Protein AF-A0A9E0AI23-F1 (afdb_monomer)

Mean predicted aligned error: 4.04 Å

Radius of gyration: 17.28 Å; Cα contacts (8 Å, |Δi|>4): 238; chains: 1; bounding box: 44×30×56 Å

Sequence (177 aa):
MKRTHIIIAIVLIAAFSRLLPHPDNFSPVAAIALFSGAFLGRSLGIFIPLISLLIGDLIMGSQDALYMEYLTSGQFATVYLSMIISSFIGMYIGKKVTVSSVLTGAVASSLVFFLITNFAYWYSGLLYPMNASGLVLSYTNAIPFYKWSLLGDLCYSITLFGSYYFIQRSRLQPIKL

pLDDT: mean 92.95, std 8.37, range [49.69, 98.69]

Solvent-accessible surface area (backbone atoms only — not comparable to full-atom values): 9053 Å² total; per-residue (Å²): 132,61,72,68,57,55,54,50,50,56,45,52,57,44,49,56,56,58,77,46,98,63,63,70,60,41,39,40,59,49,20,40,5,23,53,30,10,33,71,52,48,77,65,51,5,42,50,51,37,52,51,47,49,48,54,53,48,52,57,52,23,78,76,32,71,70,50,41,53,44,68,73,35,78,60,44,56,36,54,53,51,29,34,49,52,13,8,52,49,11,41,59,34,38,77,62,77,44,73,67,43,51,54,53,42,26,52,50,30,36,50,47,37,49,53,49,41,35,50,42,48,15,73,65,47,78,85,24,55,83,46,76,68,21,46,53,49,36,50,60,72,40,47,73,44,46,54,31,25,41,53,22,14,43,52,37,34,52,50,56,56,48,52,52,52,50,56,53,49,58,68,73,47,72,81,85,124

Structure (mmCIF, N/CA/C/O backbone):
data_AF-A0A9E0AI23-F1
#
_entry.id   AF-A0A9E0AI23-F1
#
loop_
_atom_site.group_PDB
_atom_site.id
_atom_site.type_symbol
_atom_site.label_atom_id
_atom_site.label_alt_id
_atom_site.label_comp_id
_atom_site.label_asym_id
_atom_site.label_entity_id
_atom_site.label_seq_id
_atom_site.pdbx_PDB_ins_code
_atom_site.Cartn_x
_atom_site.Cartn_y
_atom_site.Cartn_z
_atom_site.occupancy
_atom_site.B_iso_or_equiv
_atom_site.auth_seq_id
_atom_site.auth_comp_id
_atom_site.auth_asym_id
_atom_site.auth_atom_id
_atom_site.pdbx_PDB_model_num
ATOM 1 N N . MET A 1 1 ? -7.590 -4.703 27.888 1.00 60.53 1 MET A N 1
ATOM 2 C CA . MET A 1 1 ? -6.682 -4.259 26.794 1.00 60.53 1 MET A CA 1
ATOM 3 C C . MET A 1 1 ? -7.027 -2.846 26.341 1.00 60.53 1 MET A C 1
ATOM 5 O O . MET A 1 1 ? -8.182 -2.621 25.983 1.00 60.53 1 MET A O 1
ATOM 9 N N . LYS A 1 2 ? -6.048 -1.928 26.301 1.00 83.81 2 LYS A N 1
ATOM 10 C CA . LYS A 1 2 ? -6.227 -0.583 25.712 1.00 83.81 2 LYS A CA 1
ATOM 11 C C . LYS A 1 2 ? -6.512 -0.699 24.204 1.00 83.81 2 LYS A C 1
ATOM 13 O O . LYS A 1 2 ? -5.973 -1.599 23.564 1.00 83.81 2 LYS A O 1
ATOM 18 N N . ARG A 1 3 ? -7.305 0.222 23.641 1.00 87.50 3 ARG A N 1
ATOM 19 C CA . ARG A 1 3 ? -7.704 0.274 22.213 1.00 87.50 3 ARG A CA 1
ATOM 20 C C . ARG A 1 3 ? -6.541 0.011 21.247 1.00 87.50 3 ARG A C 1
ATOM 22 O O . ARG A 1 3 ? -6.660 -0.828 20.363 1.00 87.50 3 ARG A O 1
ATOM 29 N N . THR A 1 4 ? -5.401 0.655 21.479 1.00 88.31 4 THR A N 1
ATOM 30 C CA . THR A 1 4 ? -4.179 0.516 20.672 1.00 88.31 4 THR A CA 1
ATOM 31 C C . THR A 1 4 ? -3.694 -0.930 20.550 1.00 88.31 4 THR A C 1
ATOM 33 O O . THR A 1 4 ? -3.276 -1.333 19.475 1.00 88.31 4 THR A O 1
ATOM 36 N N . HIS A 1 5 ? -3.812 -1.745 21.604 1.00 90.38 5 HIS A N 1
ATOM 37 C CA . HIS A 1 5 ? -3.362 -3.144 21.571 1.00 90.38 5 HIS A CA 1
ATOM 38 C C . HIS A 1 5 ? -4.237 -4.002 20.656 1.00 90.38 5 HIS A C 1
ATOM 40 O O . HIS A 1 5 ? -3.735 -4.911 20.013 1.00 90.38 5 HIS A O 1
ATOM 46 N N . ILE A 1 6 ? -5.542 -3.709 20.584 1.00 92.56 6 ILE A N 1
ATOM 47 C CA . ILE A 1 6 ? -6.462 -4.414 19.680 1.00 92.56 6 ILE A CA 1
ATOM 48 C C . ILE A 1 6 ? -6.080 -4.111 18.235 1.00 92.56 6 ILE A C 1
ATOM 50 O O . ILE A 1 6 ? -5.971 -5.020 17.425 1.00 92.56 6 ILE A O 1
ATOM 54 N N . ILE A 1 7 ? -5.846 -2.833 17.932 1.00 93.19 7 ILE A N 1
ATOM 55 C CA . ILE A 1 7 ? -5.479 -2.387 16.587 1.00 93.19 7 ILE A CA 1
ATOM 56 C C . ILE A 1 7 ? -4.150 -3.024 16.169 1.00 93.19 7 ILE A C 1
ATOM 58 O O . ILE A 1 7 ? -4.071 -3.587 15.085 1.00 93.19 7 ILE A O 1
ATOM 62 N N . ILE A 1 8 ? -3.139 -3.003 17.045 1.00 90.94 8 ILE A N 1
ATOM 63 C CA . ILE A 1 8 ? -1.845 -3.649 16.783 1.00 90.94 8 ILE A CA 1
ATOM 64 C C . ILE A 1 8 ? -2.020 -5.155 16.559 1.00 90.94 8 ILE A C 1
ATOM 66 O O . ILE A 1 8 ? -1.455 -5.685 15.612 1.00 90.94 8 ILE A O 1
ATOM 70 N N . ALA A 1 9 ? -2.828 -5.844 17.371 1.00 92.44 9 ALA A N 1
ATOM 71 C CA . ALA A 1 9 ? -3.077 -7.274 17.191 1.00 92.44 9 ALA A CA 1
ATOM 72 C C . ALA A 1 9 ? -3.748 -7.584 15.841 1.00 92.44 9 ALA A C 1
ATOM 74 O O . ALA A 1 9 ? -3.309 -8.490 15.140 1.00 92.44 9 ALA A O 1
ATOM 75 N N . ILE A 1 10 ? -4.763 -6.803 15.449 1.00 94.56 10 ILE A N 1
ATOM 76 C CA . ILE A 1 10 ? -5.427 -6.927 14.141 1.00 94.56 10 ILE A CA 1
ATOM 77 C C . ILE A 1 10 ? -4.416 -6.731 13.004 1.00 94.56 10 ILE A C 1
ATOM 79 O O . ILE A 1 10 ? -4.383 -7.525 12.067 1.00 94.56 10 ILE A O 1
ATOM 83 N N . VAL A 1 11 ? -3.567 -5.705 13.108 1.00 93.56 11 VAL A N 1
ATOM 84 C CA . VAL A 1 11 ? -2.529 -5.427 12.110 1.00 93.56 11 VAL A CA 1
ATOM 85 C C . VAL A 1 11 ? -1.515 -6.563 12.023 1.00 93.56 11 VAL A C 1
ATOM 87 O O . VAL A 1 11 ? -1.191 -6.978 10.919 1.00 93.56 11 VAL A O 1
ATOM 90 N N . LEU A 1 12 ? -1.039 -7.093 13.151 1.00 91.38 12 LEU A N 1
ATOM 91 C CA . LEU A 1 12 ? -0.076 -8.196 13.157 1.00 91.38 12 LEU A CA 1
ATOM 92 C C . LEU A 1 12 ? -0.659 -9.458 12.517 1.00 91.38 12 LEU A C 1
ATOM 94 O O . LEU A 1 12 ? -0.000 -10.072 11.686 1.00 91.38 12 LEU A O 1
ATOM 98 N N . ILE A 1 13 ? -1.901 -9.822 12.848 1.00 93.12 13 ILE A N 1
ATOM 99 C CA . ILE A 1 13 ? -2.574 -10.982 12.241 1.00 93.12 13 ILE A CA 1
ATOM 100 C C . ILE A 1 13 ? -2.669 -10.811 10.722 1.00 93.12 13 ILE A C 1
ATOM 102 O O . ILE A 1 13 ? -2.354 -11.734 9.974 1.00 93.12 13 ILE A O 1
ATOM 106 N N . ALA A 1 14 ? -3.058 -9.621 10.264 1.00 93.81 14 ALA A N 1
ATOM 107 C CA . ALA A 1 14 ? -3.114 -9.314 8.843 1.00 93.81 14 ALA A CA 1
ATOM 108 C C . ALA A 1 14 ? -1.723 -9.325 8.198 1.00 93.81 14 ALA A C 1
ATOM 110 O O . ALA A 1 14 ? -1.562 -9.865 7.118 1.00 93.81 14 ALA A O 1
ATOM 111 N N . ALA A 1 15 ? -0.693 -8.806 8.863 1.00 91.44 15 ALA A N 1
ATOM 112 C CA . ALA A 1 15 ? 0.675 -8.829 8.355 1.00 91.44 15 ALA A CA 1
ATOM 113 C C . ALA A 1 15 ? 1.149 -10.257 8.050 1.00 91.44 15 ALA A C 1
ATOM 115 O O . ALA A 1 15 ? 1.743 -10.501 7.002 1.00 91.44 15 ALA A O 1
ATOM 116 N N . PHE A 1 16 ? 0.837 -11.208 8.935 1.00 90.38 16 PHE A N 1
ATOM 117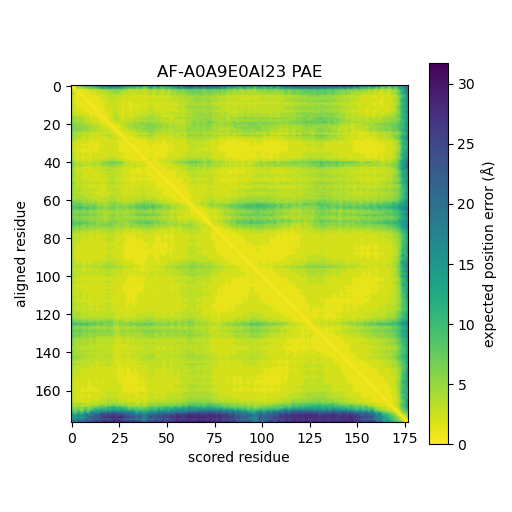 C CA . PHE A 1 16 ? 1.191 -12.613 8.745 1.00 90.38 16 PHE A CA 1
ATOM 118 C C . PHE A 1 16 ? 0.403 -13.298 7.623 1.00 90.38 16 PHE A C 1
ATOM 120 O O . PHE A 1 16 ? 0.922 -14.243 7.034 1.00 90.38 16 PHE A O 1
ATOM 127 N N . SER A 1 17 ? -0.799 -12.825 7.262 1.00 90.75 17 SER A N 1
ATOM 128 C CA . SER A 1 17 ? -1.552 -13.415 6.144 1.00 90.75 17 SER A CA 1
ATOM 129 C C . SER A 1 17 ? -0.861 -13.216 4.793 1.00 90.75 17 SER A C 1
ATOM 131 O O . SER A 1 17 ? -1.117 -13.980 3.868 1.00 90.75 17 SER A O 1
ATOM 133 N N . ARG A 1 18 ? 0.059 -12.248 4.693 1.00 87.88 18 ARG A N 1
ATOM 134 C CA . ARG A 1 18 ? 0.928 -12.048 3.524 1.00 87.88 18 ARG A CA 1
ATOM 135 C C . ARG A 1 18 ? 1.882 -13.222 3.272 1.00 87.88 18 ARG A C 1
ATOM 137 O O . ARG A 1 18 ? 2.337 -13.398 2.156 1.00 87.88 18 ARG A O 1
ATOM 144 N N . LEU A 1 19 ? 2.209 -14.018 4.291 1.00 86.75 19 LEU A N 1
ATOM 145 C CA . LEU A 1 19 ? 3.114 -15.164 4.132 1.00 86.75 19 LEU A CA 1
ATOM 146 C C . LEU A 1 19 ? 2.407 -16.403 3.562 1.00 86.75 19 LEU A C 1
ATOM 148 O O . LEU A 1 19 ? 3.060 -17.394 3.244 1.00 86.75 19 LEU A O 1
ATOM 152 N N . LEU A 1 20 ? 1.075 -16.377 3.472 1.00 88.62 20 LEU A N 1
ATOM 153 C CA . LEU A 1 20 ? 0.297 -17.463 2.888 1.00 88.62 20 LEU A CA 1
ATOM 154 C C . LEU A 1 20 ? 0.305 -17.357 1.356 1.00 88.62 20 LEU A C 1
ATOM 156 O O . LEU A 1 20 ? 0.328 -16.244 0.836 1.00 88.62 20 LEU A O 1
ATOM 160 N N . PRO A 1 21 ? 0.213 -18.478 0.618 1.00 87.56 21 PRO A N 1
ATOM 161 C CA . PRO A 1 21 ? 0.076 -18.439 -0.833 1.00 87.56 21 PRO A CA 1
ATOM 162 C C . PRO A 1 21 ? -1.137 -17.603 -1.252 1.00 87.56 21 PRO A C 1
ATOM 164 O O . PRO A 1 21 ? -2.271 -17.886 -0.858 1.00 87.56 21 PRO A O 1
ATOM 167 N N . HIS A 1 22 ? -0.898 -16.577 -2.059 1.00 86.06 22 HIS A N 1
ATOM 168 C CA . HIS A 1 22 ? -1.920 -15.661 -2.548 1.00 86.06 22 HIS A CA 1
ATOM 169 C C . HIS A 1 22 ? -1.601 -15.230 -3.989 1.00 86.06 22 HIS A C 1
ATOM 171 O O . HIS A 1 22 ? -0.442 -15.300 -4.397 1.00 86.06 22 HIS A O 1
ATOM 177 N N . PRO A 1 23 ? -2.593 -14.768 -4.775 1.00 90.00 23 PRO A N 1
ATOM 178 C CA . PRO A 1 23 ? -2.331 -14.157 -6.076 1.00 90.00 23 PRO A CA 1
ATOM 179 C C . PRO A 1 23 ? -1.390 -12.952 -5.970 1.00 90.00 23 PRO A C 1
ATOM 181 O O . PRO A 1 23 ? -1.355 -12.276 -4.935 1.00 90.00 23 PRO A O 1
ATOM 184 N N . ASP A 1 24 ? -0.685 -12.636 -7.053 1.00 86.94 24 ASP A N 1
ATOM 185 C CA . ASP A 1 24 ? 0.165 -11.447 -7.113 1.00 86.94 24 ASP A CA 1
ATOM 186 C C . ASP A 1 24 ? -0.627 -10.189 -6.749 1.00 86.94 24 ASP A C 1
ATOM 188 O O . ASP A 1 24 ? -1.769 -10.001 -7.170 1.00 86.94 24 ASP A O 1
ATOM 192 N N . ASN A 1 25 ? -0.018 -9.330 -5.934 1.00 89.12 25 ASN A N 1
ATOM 193 C CA . ASN A 1 25 ? -0.613 -8.118 -5.370 1.00 89.12 25 ASN A CA 1
ATOM 194 C C . ASN A 1 25 ? -1.880 -8.292 -4.509 1.00 89.12 25 ASN A C 1
ATOM 196 O O . ASN A 1 25 ? -2.372 -7.294 -3.978 1.00 89.12 25 ASN A O 1
ATOM 200 N N . PHE A 1 26 ? -2.392 -9.506 -4.293 1.00 93.25 26 PHE A N 1
ATOM 201 C CA . PHE A 1 26 ? -3.459 -9.745 -3.320 1.00 93.25 26 PHE A CA 1
ATOM 202 C C . PHE A 1 26 ? -2.868 -9.750 -1.902 1.00 93.25 26 PHE A C 1
ATOM 204 O O . PHE A 1 26 ? -2.569 -10.792 -1.328 1.00 93.25 26 PHE A O 1
ATOM 211 N N . SER A 1 27 ? -2.655 -8.562 -1.338 1.00 91.44 27 SER A N 1
ATOM 212 C CA . SER A 1 27 ? -1.861 -8.374 -0.122 1.00 91.44 27 SER A CA 1
ATOM 213 C C . SER A 1 27 ? -2.550 -7.432 0.872 1.00 91.44 27 SER A C 1
ATOM 215 O O . SER A 1 27 ? -3.247 -6.508 0.459 1.00 91.44 27 SER A O 1
ATOM 217 N N . PRO A 1 28 ? -2.363 -7.617 2.191 1.00 94.56 28 PRO A N 1
ATOM 218 C CA . PRO A 1 28 ? -3.008 -6.791 3.212 1.00 94.56 28 PRO A CA 1
ATOM 219 C C . PRO A 1 28 ? -2.366 -5.410 3.408 1.00 94.56 28 PRO A C 1
ATOM 221 O O . PRO A 1 28 ? -2.874 -4.615 4.196 1.00 94.56 28 PRO A O 1
ATOM 224 N N . VAL A 1 29 ? -1.235 -5.105 2.765 1.00 94.12 29 VAL A N 1
ATOM 225 C CA . VAL A 1 29 ? -0.359 -3.999 3.194 1.00 94.12 29 VAL A CA 1
ATOM 226 C C . VAL A 1 29 ? -1.023 -2.623 3.050 1.00 94.12 29 VAL A C 1
ATOM 228 O O . VAL A 1 29 ? -0.990 -1.840 4.003 1.00 94.12 29 VAL A O 1
ATOM 231 N N . ALA A 1 30 ? -1.679 -2.320 1.924 1.00 97.06 30 ALA A N 1
ATOM 232 C CA . ALA A 1 30 ? -2.322 -1.012 1.756 1.00 97.06 30 ALA A CA 1
ATOM 233 C C . ALA A 1 30 ? -3.558 -0.866 2.658 1.00 97.06 30 ALA A C 1
ATOM 235 O O . ALA A 1 30 ? -3.792 0.207 3.223 1.00 97.06 30 ALA A O 1
ATOM 236 N N . ALA A 1 31 ? -4.294 -1.957 2.894 1.00 97.88 31 ALA A N 1
ATOM 237 C CA . ALA A 1 31 ? -5.372 -2.002 3.879 1.00 97.88 31 ALA A CA 1
ATOM 238 C C . ALA A 1 31 ? -4.863 -1.785 5.319 1.00 97.88 31 ALA A C 1
ATOM 240 O O . ALA A 1 31 ? -5.474 -1.029 6.077 1.00 97.88 31 ALA A O 1
ATOM 241 N N . ILE A 1 32 ? -3.723 -2.380 5.696 1.00 97.94 32 ILE A N 1
ATOM 242 C CA . ILE A 1 32 ? -3.060 -2.145 6.989 1.00 97.94 32 ILE A CA 1
ATOM 243 C C . ILE A 1 32 ? -2.648 -0.677 7.113 1.00 97.94 32 ILE A C 1
ATOM 245 O O . ILE A 1 32 ? -2.843 -0.086 8.178 1.00 97.94 32 ILE A O 1
ATOM 249 N N . ALA A 1 33 ? -2.104 -0.076 6.053 1.00 98.25 33 ALA A N 1
ATOM 250 C CA . ALA A 1 33 ? -1.723 1.333 6.039 1.00 98.25 33 ALA A CA 1
ATOM 251 C C . ALA A 1 33 ? -2.936 2.252 6.228 1.00 98.25 33 ALA A C 1
ATOM 253 O O . ALA A 1 33 ? -2.946 3.089 7.134 1.00 98.25 33 ALA A O 1
ATOM 254 N N . LEU A 1 34 ? -4.001 2.022 5.458 1.00 98.62 34 LEU A N 1
ATOM 255 C CA . LEU A 1 34 ? -5.269 2.740 5.567 1.00 98.62 34 LEU A CA 1
ATOM 256 C C . LEU A 1 34 ? -5.872 2.626 6.980 1.00 98.62 34 LEU A C 1
ATOM 258 O O . LEU A 1 34 ? -6.236 3.629 7.596 1.00 98.62 34 LEU A O 1
ATOM 262 N N . PHE A 1 35 ? -5.945 1.409 7.520 1.00 98.50 35 PHE A N 1
ATOM 263 C CA . PHE A 1 35 ? -6.491 1.122 8.848 1.00 98.50 35 PHE A CA 1
ATOM 264 C C . PHE A 1 35 ? -5.652 1.741 9.974 1.00 98.50 35 PHE A C 1
ATOM 266 O O . PHE A 1 35 ? -6.187 2.374 10.888 1.00 98.50 35 PHE A O 1
ATOM 273 N N . SER A 1 36 ? -4.328 1.612 9.889 1.00 97.75 36 SER A N 1
ATOM 274 C CA . SER A 1 36 ? -3.398 2.181 10.869 1.00 97.75 36 SER A CA 1
ATOM 275 C C . SER A 1 36 ? -3.459 3.707 10.858 1.00 97.75 36 SER A C 1
ATOM 277 O O . SER A 1 36 ? -3.553 4.326 11.920 1.00 97.75 36 SER A O 1
ATOM 279 N N . GLY A 1 37 ? -3.493 4.317 9.671 1.00 97.75 37 GLY A N 1
ATOM 280 C CA . GLY A 1 37 ? -3.694 5.753 9.495 1.00 97.75 37 GLY A CA 1
ATOM 281 C C . GLY A 1 37 ? -5.005 6.245 10.108 1.00 97.75 37 GLY A C 1
AT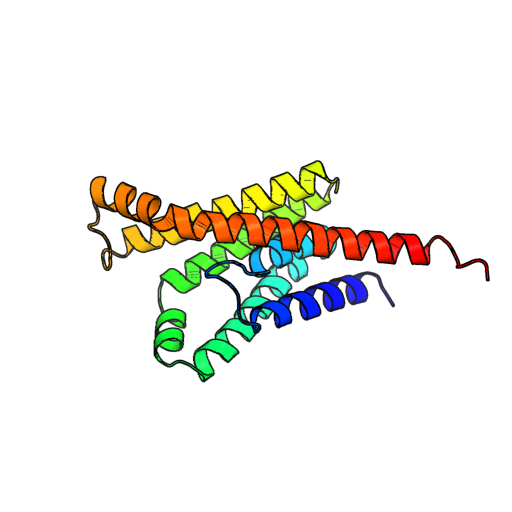OM 282 O O . GLY A 1 37 ? -5.021 7.277 10.778 1.00 97.75 37 GLY A O 1
ATOM 283 N N . ALA A 1 38 ? -6.089 5.482 9.952 1.00 98.00 38 ALA A N 1
ATOM 284 C CA . ALA A 1 38 ? -7.399 5.846 10.484 1.00 98.00 38 ALA A CA 1
ATOM 285 C C . ALA A 1 38 ? -7.470 5.837 12.019 1.00 98.00 38 ALA A C 1
ATOM 287 O O . ALA A 1 38 ? -8.276 6.575 12.593 1.00 98.00 38 ALA A O 1
ATOM 288 N N . PHE A 1 39 ? -6.649 5.028 12.703 1.00 97.06 39 PHE A N 1
ATOM 289 C CA . PHE A 1 39 ? -6.835 4.781 14.136 1.00 97.06 39 PHE A CA 1
ATOM 290 C C . PHE A 1 39 ? -5.636 5.047 15.058 1.00 97.06 39 PHE A C 1
ATOM 292 O O . PHE A 1 39 ? -5.870 5.222 16.258 1.00 97.06 39 PHE A O 1
ATOM 299 N N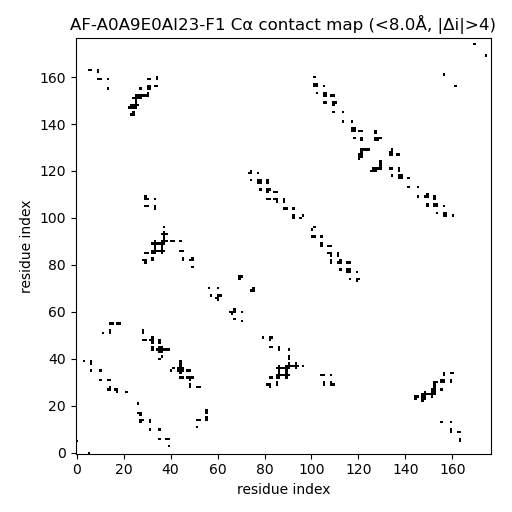 . LEU A 1 40 ? -4.392 5.099 14.566 1.00 93.06 40 LEU A N 1
ATOM 300 C CA . LEU A 1 40 ? -3.186 5.116 15.416 1.00 93.06 40 LEU A CA 1
ATOM 301 C C . LEU A 1 40 ? -2.466 6.470 15.528 1.00 93.06 40 LEU A C 1
ATOM 303 O O . LEU A 1 40 ? -1.412 6.561 16.155 1.00 93.06 40 LEU A O 1
ATOM 307 N N . GLY A 1 41 ? -3.040 7.548 14.993 1.00 89.88 41 GLY A N 1
ATOM 308 C CA . GLY A 1 41 ? -2.377 8.856 14.957 1.00 89.88 41 GLY A CA 1
ATOM 309 C C . GLY A 1 41 ? -1.193 8.881 13.982 1.00 89.88 41 GLY A C 1
ATOM 310 O O . GLY A 1 41 ? -0.826 7.862 13.403 1.00 89.88 41 GLY A O 1
ATOM 311 N N . ARG A 1 42 ? -0.589 10.058 13.764 1.00 92.69 42 ARG A N 1
ATOM 312 C CA . ARG A 1 42 ? 0.329 10.265 12.627 1.00 92.69 42 ARG A CA 1
ATOM 313 C C . ARG A 1 42 ? 1.570 9.370 12.649 1.00 92.69 42 ARG A C 1
ATOM 315 O O . ARG A 1 42 ? 1.904 8.790 11.626 1.00 92.69 42 ARG A O 1
ATOM 322 N N . SER A 1 43 ? 2.242 9.269 13.797 1.00 94.50 43 SER A N 1
ATOM 323 C CA . SER A 1 43 ? 3.491 8.503 13.915 1.00 94.50 43 SER A CA 1
ATOM 324 C C . SER A 1 43 ? 3.244 7.003 13.726 1.00 94.50 43 SER A C 1
ATOM 326 O O . SER A 1 43 ? 3.696 6.412 12.748 1.00 94.50 43 SER A O 1
ATOM 328 N N . LEU A 1 44 ? 2.438 6.391 14.599 1.00 94.81 44 LEU A N 1
ATOM 329 C CA . LEU A 1 44 ? 2.164 4.953 14.535 1.00 94.81 44 LEU A CA 1
ATOM 330 C C . LEU A 1 44 ? 1.394 4.558 13.268 1.00 94.81 44 LEU A C 1
ATOM 332 O O . LEU A 1 44 ? 1.640 3.488 12.721 1.00 94.81 44 LEU A O 1
ATOM 336 N N . GLY A 1 45 ? 0.506 5.423 12.769 1.00 94.50 45 GLY A N 1
ATOM 337 C CA . GLY A 1 45 ? -0.232 5.193 11.529 1.00 94.50 45 GLY A CA 1
ATOM 338 C C . GLY A 1 45 ? 0.658 5.066 10.291 1.00 94.50 45 GLY A C 1
ATOM 339 O O . GLY A 1 45 ? 0.239 4.438 9.324 1.00 94.50 45 GLY A O 1
ATOM 340 N N .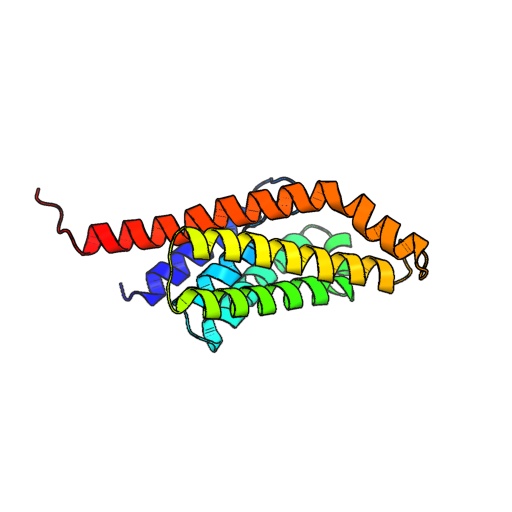 ILE A 1 46 ? 1.875 5.621 10.325 1.00 96.75 46 ILE A N 1
ATOM 341 C CA . ILE A 1 46 ? 2.884 5.485 9.264 1.00 96.75 46 ILE A CA 1
ATOM 342 C C . ILE A 1 46 ? 3.874 4.369 9.601 1.00 96.75 46 ILE A C 1
ATOM 344 O O . ILE A 1 46 ? 4.125 3.507 8.770 1.00 96.75 46 ILE A O 1
ATOM 348 N N . PHE A 1 47 ? 4.440 4.340 10.808 1.00 95.94 47 PHE A N 1
ATOM 349 C CA . PHE A 1 47 ? 5.520 3.392 11.099 1.00 95.94 47 PHE A CA 1
ATOM 350 C C . PHE A 1 47 ? 5.055 1.940 11.186 1.00 95.94 47 PHE A C 1
ATOM 352 O O . PHE A 1 47 ? 5.769 1.059 10.721 1.00 95.94 47 PHE A O 1
ATOM 359 N N . ILE A 1 48 ? 3.866 1.668 11.730 1.00 92.50 48 ILE A N 1
ATOM 360 C CA . ILE A 1 48 ? 3.370 0.290 11.838 1.00 92.50 48 ILE A CA 1
ATOM 361 C C . ILE A 1 48 ? 3.230 -0.401 10.471 1.00 92.50 48 ILE A C 1
ATOM 363 O O . ILE A 1 48 ? 3.794 -1.486 10.326 1.00 92.50 48 ILE A O 1
ATOM 367 N N . PRO A 1 49 ? 2.535 0.164 9.462 1.00 93.00 49 PRO A N 1
ATOM 368 C CA . PRO A 1 49 ? 2.439 -0.482 8.153 1.00 93.00 49 PRO A CA 1
ATOM 369 C C . PRO A 1 49 ? 3.805 -0.658 7.484 1.00 93.00 49 PRO A C 1
ATOM 371 O O . PRO A 1 49 ? 4.044 -1.699 6.882 1.00 93.00 49 PRO A O 1
ATOM 374 N N . LEU A 1 50 ? 4.720 0.308 7.622 1.00 95.44 50 LEU A N 1
ATOM 375 C CA . LEU A 1 50 ? 6.053 0.212 7.017 1.00 95.44 50 LEU A CA 1
ATOM 376 C C . LEU A 1 50 ? 6.925 -0.861 7.673 1.00 95.44 50 LEU A C 1
ATOM 378 O O . LEU A 1 50 ? 7.600 -1.610 6.973 1.00 95.44 50 LEU A O 1
ATOM 382 N N . ILE A 1 51 ? 6.892 -0.967 9.003 1.00 93.69 51 ILE A N 1
ATOM 383 C CA . ILE A 1 51 ? 7.603 -2.023 9.733 1.00 93.69 51 ILE A CA 1
ATOM 384 C C . ILE A 1 51 ? 6.996 -3.387 9.394 1.00 93.69 51 ILE A C 1
ATOM 386 O O . ILE A 1 51 ? 7.727 -4.339 9.141 1.00 93.69 51 ILE A O 1
ATOM 390 N N . SER A 1 52 ? 5.665 -3.479 9.334 1.00 89.50 52 SER A N 1
ATOM 391 C CA . SER A 1 52 ? 4.959 -4.694 8.918 1.00 89.50 52 SER A CA 1
ATOM 392 C C . SER A 1 52 ? 5.359 -5.138 7.509 1.00 89.50 52 SER A C 1
ATOM 394 O O . SER A 1 52 ? 5.583 -6.326 7.286 1.00 89.50 52 SER A O 1
ATOM 396 N N . LEU A 1 53 ? 5.433 -4.198 6.564 1.00 92.50 53 LEU A N 1
ATOM 397 C CA . LEU A 1 53 ? 5.862 -4.450 5.192 1.00 92.50 53 LEU A CA 1
ATOM 398 C C . LEU A 1 53 ? 7.318 -4.937 5.162 1.00 92.50 53 LEU A C 1
ATOM 400 O O . LEU A 1 53 ? 7.579 -5.997 4.600 1.00 92.50 53 LEU A O 1
ATOM 404 N N . LEU A 1 54 ? 8.216 -4.237 5.869 1.00 93.19 54 LEU A N 1
ATOM 405 C CA . LEU A 1 54 ? 9.645 -4.553 5.945 1.00 93.19 54 LEU A CA 1
ATOM 406 C C . LEU A 1 54 ? 9.924 -5.939 6.516 1.00 93.19 54 LEU A C 1
ATOM 408 O O . LEU A 1 54 ? 10.754 -6.6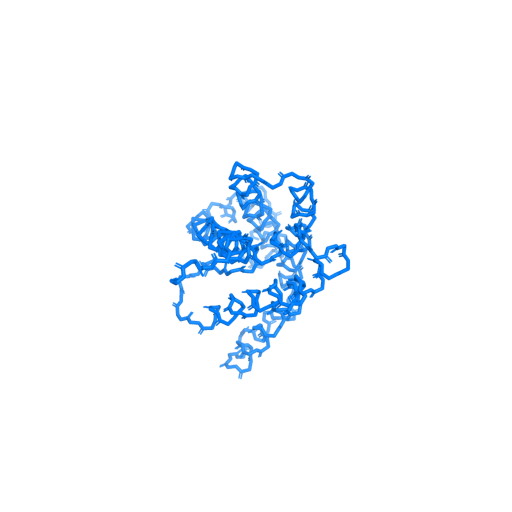60 5.977 1.00 93.19 54 LEU A O 1
ATOM 412 N N . ILE A 1 55 ? 9.236 -6.328 7.589 1.00 90.94 55 ILE A N 1
ATOM 413 C CA . ILE A 1 55 ? 9.405 -7.666 8.165 1.00 90.94 55 ILE A CA 1
ATOM 414 C C . ILE A 1 55 ? 9.021 -8.734 7.134 1.00 90.94 55 ILE A C 1
ATOM 416 O O . ILE A 1 55 ? 9.777 -9.680 6.936 1.00 90.94 55 ILE A O 1
ATOM 420 N N . GLY A 1 56 ? 7.883 -8.567 6.452 1.00 88.94 56 GLY A N 1
ATOM 421 C CA . GLY A 1 56 ? 7.464 -9.494 5.397 1.00 88.94 56 GLY A CA 1
ATOM 422 C C . GLY A 1 56 ? 8.468 -9.554 4.246 1.00 88.94 56 GLY A C 1
ATOM 423 O O . GLY A 1 56 ? 8.814 -10.638 3.790 1.00 88.94 56 GLY A O 1
ATOM 424 N N . ASP A 1 57 ? 8.989 -8.400 3.836 1.00 91.12 57 ASP A N 1
ATOM 425 C CA . ASP A 1 57 ? 9.963 -8.295 2.753 1.00 91.12 57 ASP A CA 1
ATOM 426 C C . ASP A 1 57 ? 11.298 -8.967 3.090 1.00 91.12 57 ASP A C 1
ATOM 428 O O . ASP A 1 57 ? 11.845 -9.683 2.256 1.00 91.12 57 ASP A O 1
ATOM 432 N N . LEU A 1 58 ? 11.794 -8.818 4.320 1.00 91.62 58 LEU A N 1
ATOM 433 C CA . LEU A 1 58 ? 13.014 -9.493 4.771 1.00 91.62 58 LEU A CA 1
ATOM 434 C C . LEU A 1 58 ? 12.835 -11.013 4.862 1.00 91.62 58 LEU A C 1
ATOM 436 O O . LEU A 1 58 ? 13.750 -11.758 4.514 1.00 91.62 58 LEU A O 1
ATOM 440 N N . ILE A 1 59 ? 11.661 -11.482 5.298 1.00 90.75 59 ILE A N 1
ATOM 441 C CA . ILE A 1 59 ? 11.342 -12.916 5.327 1.00 90.75 59 ILE A CA 1
ATOM 442 C C . ILE A 1 59 ? 11.336 -13.480 3.902 1.00 90.75 59 ILE A C 1
ATOM 444 O O . ILE A 1 59 ? 12.006 -14.480 3.654 1.00 90.75 59 ILE A O 1
ATOM 448 N N . MET A 1 60 ? 10.641 -12.829 2.965 1.00 86.94 60 MET A N 1
ATOM 449 C CA . MET A 1 60 ? 10.609 -13.251 1.559 1.00 86.94 60 MET A CA 1
ATOM 450 C C . MET A 1 60 ? 12.004 -13.196 0.919 1.00 86.94 60 MET A C 1
ATOM 452 O O . MET A 1 60 ? 12.428 -14.158 0.287 1.00 86.94 60 MET A O 1
ATOM 456 N N . GLY A 1 61 ? 12.765 -12.126 1.160 1.00 88.94 61 GLY A N 1
ATOM 457 C CA . GLY A 1 61 ? 14.131 -11.977 0.654 1.00 88.94 61 GLY A CA 1
ATOM 458 C C . GLY A 1 61 ? 15.093 -13.042 1.185 1.00 88.94 61 GLY A C 1
ATOM 459 O O . GLY A 1 61 ? 15.894 -13.586 0.434 1.00 88.94 61 GLY A O 1
ATOM 460 N N . SER A 1 62 ? 14.977 -13.436 2.455 1.00 89.62 62 SER A N 1
ATOM 461 C CA . SER A 1 62 ? 15.806 -14.524 3.000 1.00 89.62 62 SER A CA 1
ATOM 462 C C . SER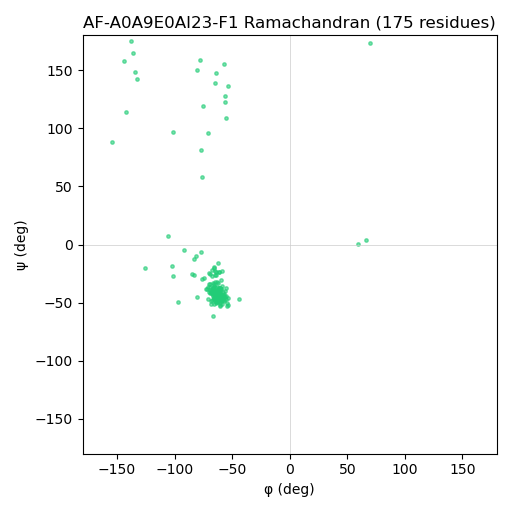 A 1 62 ? 15.585 -15.887 2.326 1.00 89.62 62 SER A C 1
ATOM 464 O O . SER A 1 62 ? 16.415 -16.780 2.483 1.00 89.62 62 SER A O 1
ATOM 466 N N . GLN A 1 63 ? 14.483 -16.049 1.586 1.00 88.94 63 GLN A N 1
ATOM 467 C CA . GLN A 1 63 ? 14.117 -17.281 0.886 1.00 88.94 63 GLN A CA 1
ATOM 468 C C . GLN A 1 63 ? 14.405 -17.212 -0.623 1.00 88.94 63 GLN A C 1
ATOM 470 O O . GLN A 1 63 ? 14.499 -18.258 -1.262 1.00 88.94 63 GLN A O 1
ATOM 475 N N . ASP A 1 64 ? 14.563 -16.008 -1.185 1.00 88.00 64 ASP A N 1
ATOM 476 C CA . ASP A 1 64 ? 14.737 -15.772 -2.619 1.00 88.00 64 ASP A CA 1
ATOM 477 C C . ASP A 1 64 ? 15.746 -14.637 -2.887 1.00 88.00 64 ASP A C 1
ATOM 479 O O . ASP A 1 64 ? 15.510 -13.461 -2.594 1.00 88.00 64 ASP A O 1
ATOM 483 N N . ALA A 1 65 ? 16.882 -14.993 -3.495 1.00 88.56 65 ALA A N 1
ATOM 484 C CA . ALA A 1 65 ? 17.950 -14.054 -3.828 1.00 88.56 65 ALA A CA 1
ATOM 485 C C . ALA A 1 65 ? 17.523 -12.979 -4.846 1.00 88.56 65 ALA A C 1
ATOM 487 O O . ALA A 1 65 ? 17.988 -11.842 -4.751 1.00 88.56 65 ALA A O 1
ATOM 488 N N . LEU A 1 66 ? 16.617 -13.297 -5.779 1.00 87.81 66 LEU A N 1
ATOM 489 C CA . LEU A 1 66 ? 16.082 -12.319 -6.734 1.00 87.81 66 LEU A CA 1
ATOM 490 C C . LEU A 1 66 ? 15.190 -11.302 -6.019 1.00 87.81 66 LEU A C 1
ATOM 492 O O . LEU A 1 66 ? 15.221 -10.108 -6.321 1.00 87.81 66 LEU A O 1
ATOM 496 N N . TYR A 1 67 ? 14.434 -11.755 -5.017 1.00 86.50 67 TYR A N 1
ATOM 497 C CA . TYR A 1 67 ? 13.655 -10.854 -4.174 1.00 86.50 67 TYR A CA 1
ATOM 498 C C . TYR A 1 67 ? 14.567 -9.926 -3.361 1.00 86.50 67 TYR A C 1
ATOM 500 O O . TYR A 1 67 ? 14.258 -8.746 -3.205 1.00 86.50 67 TYR A O 1
ATOM 508 N N . MET A 1 68 ? 15.727 -10.407 -2.898 1.00 87.69 68 MET A N 1
ATOM 509 C CA . MET A 1 68 ? 16.705 -9.540 -2.234 1.00 87.69 68 MET A CA 1
ATOM 510 C C . MET A 1 68 ? 17.267 -8.449 -3.142 1.00 87.69 68 MET A C 1
ATOM 512 O O . MET A 1 68 ? 17.409 -7.308 -2.703 1.00 87.69 68 MET A O 1
ATOM 516 N N . GLU A 1 69 ? 17.559 -8.769 -4.401 1.00 87.00 69 GLU A N 1
ATOM 517 C CA . GLU A 1 69 ? 17.970 -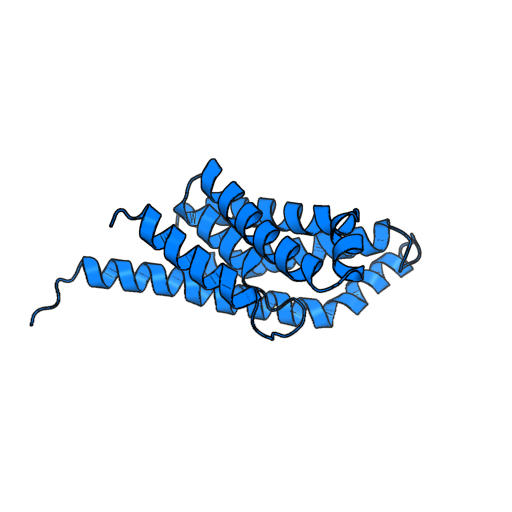7.764 -5.382 1.00 87.00 69 GLU A CA 1
ATOM 518 C C . GLU A 1 69 ? 16.870 -6.707 -5.563 1.00 87.00 69 GLU A C 1
ATOM 520 O O . GLU A 1 69 ? 17.139 -5.502 -5.491 1.00 87.00 69 GLU A O 1
ATOM 525 N N . TYR A 1 70 ? 15.609 -7.144 -5.658 1.00 86.88 70 TYR A N 1
ATOM 526 C CA . TYR A 1 70 ? 14.456 -6.248 -5.705 1.00 86.88 70 TYR A CA 1
ATOM 527 C C . TYR A 1 70 ? 14.389 -5.293 -4.501 1.00 86.88 70 TYR A C 1
ATOM 529 O O . TYR A 1 70 ? 14.117 -4.111 -4.709 1.00 86.88 70 TYR A O 1
ATOM 537 N N . LEU A 1 71 ? 14.701 -5.726 -3.271 1.00 87.94 71 LEU A N 1
ATOM 538 C CA . LEU A 1 71 ? 14.705 -4.840 -2.089 1.00 87.94 71 LEU A CA 1
ATOM 539 C C . LEU A 1 71 ? 15.703 -3.678 -2.190 1.00 87.94 71 LEU A C 1
ATOM 541 O O . LEU A 1 71 ? 15.523 -2.648 -1.542 1.00 87.94 71 LEU A O 1
ATOM 545 N N . THR A 1 72 ? 16.747 -3.825 -3.005 1.00 84.31 72 THR A N 1
ATOM 546 C CA . THR A 1 72 ? 17.741 -2.767 -3.248 1.00 84.31 72 THR A CA 1
ATOM 547 C C . THR A 1 72 ? 17.399 -1.876 -4.447 1.00 84.31 72 THR A C 1
ATOM 549 O O . THR A 1 72 ? 18.080 -0.881 -4.696 1.00 84.31 72 THR A O 1
ATOM 552 N N . SER A 1 73 ? 16.328 -2.197 -5.178 1.00 87.12 73 SER A N 1
ATOM 553 C CA . SER A 1 73 ? 15.902 -1.473 -6.376 1.00 87.12 73 SER A CA 1
ATOM 554 C C . SER A 1 73 ? 15.164 -0.164 -6.062 1.00 87.12 73 SER A C 1
ATOM 556 O O . SER A 1 73 ? 14.568 0.018 -4.999 1.00 87.12 73 SER A O 1
ATOM 558 N N . GLY A 1 74 ? 15.121 0.753 -7.034 1.00 87.31 74 GLY A N 1
ATOM 559 C CA . GLY A 1 74 ? 14.301 1.967 -6.926 1.00 87.31 74 GLY A CA 1
ATOM 560 C C . GLY A 1 74 ? 12.795 1.674 -6.859 1.00 87.31 74 GLY A C 1
ATOM 561 O O . GLY A 1 74 ? 12.038 2.440 -6.262 1.00 87.31 74 GLY A O 1
ATOM 562 N N . GLN A 1 75 ? 12.353 0.546 -7.424 1.00 88.50 75 GLN A N 1
ATOM 563 C CA . GLN A 1 75 ? 10.960 0.097 -7.430 1.00 88.50 75 GLN A CA 1
ATOM 564 C C . GLN A 1 75 ? 10.475 -0.185 -6.010 1.00 88.50 75 GLN A C 1
ATOM 566 O O . GLN A 1 75 ? 9.368 0.219 -5.648 1.00 88.50 75 GLN A O 1
ATOM 571 N N . PHE A 1 76 ? 11.329 -0.778 -5.179 1.00 91.31 76 PHE A N 1
ATOM 572 C CA . PHE A 1 76 ? 11.026 -1.057 -3.782 1.00 91.31 76 PHE A CA 1
ATOM 573 C C . PHE A 1 76 ? 10.619 0.202 -3.004 1.00 91.31 76 PHE A C 1
ATOM 575 O O . PHE A 1 76 ? 9.586 0.221 -2.330 1.00 91.31 76 PHE A O 1
ATOM 582 N N . ALA A 1 77 ? 11.355 1.305 -3.176 1.00 93.81 77 ALA A N 1
ATOM 583 C CA . ALA A 1 77 ? 11.040 2.575 -2.520 1.00 93.81 77 ALA A CA 1
ATOM 584 C C . ALA A 1 77 ? 9.641 3.107 -2.894 1.00 93.81 77 ALA A C 1
ATOM 586 O O . ALA A 1 77 ? 8.971 3.752 -2.082 1.00 93.81 77 ALA A O 1
ATOM 587 N N . THR A 1 78 ? 9.163 2.808 -4.104 1.00 95.69 78 THR A N 1
ATOM 588 C CA . THR A 1 78 ? 7.862 3.285 -4.594 1.00 95.69 78 THR A CA 1
ATOM 589 C C . THR A 1 78 ? 6.678 2.550 -3.956 1.00 95.69 78 THR A C 1
ATOM 591 O O . THR A 1 78 ? 5.624 3.154 -3.726 1.00 95.69 78 THR A O 1
ATOM 594 N N . VAL A 1 79 ? 6.867 1.287 -3.552 1.00 95.38 79 VAL A N 1
ATOM 595 C CA . VAL A 1 79 ? 5.889 0.539 -2.743 1.00 95.38 79 VAL A CA 1
ATOM 596 C C . VAL A 1 79 ? 5.726 1.199 -1.374 1.00 95.38 79 VAL A C 1
ATOM 598 O O . VAL A 1 79 ? 4.606 1.477 -0.945 1.00 95.38 79 VAL A O 1
ATOM 601 N N . TYR A 1 80 ? 6.837 1.536 -0.717 1.00 96.06 80 TYR A N 1
ATOM 602 C CA . TYR A 1 80 ? 6.833 2.183 0.598 1.00 96.06 80 TYR A CA 1
ATOM 603 C C . TYR A 1 80 ? 6.202 3.574 0.545 1.00 96.06 80 TYR A C 1
ATOM 605 O O . TYR A 1 80 ? 5.389 3.919 1.404 1.00 96.06 80 TYR A O 1
ATOM 613 N N . LEU A 1 81 ? 6.510 4.351 -0.497 1.00 97.56 81 LEU A N 1
ATOM 614 C CA . LEU A 1 81 ? 5.868 5.642 -0.738 1.00 97.56 81 LEU A CA 1
ATOM 615 C C . LEU A 1 81 ? 4.344 5.500 -0.873 1.00 97.56 81 LEU A C 1
ATOM 617 O O . LEU A 1 81 ? 3.593 6.263 -0.262 1.00 97.56 81 LEU A O 1
ATOM 621 N N . SER A 1 82 ? 3.884 4.490 -1.613 1.00 97.94 82 SER A N 1
ATOM 622 C CA . SER A 1 82 ? 2.454 4.203 -1.774 1.00 97.94 82 SER A CA 1
ATOM 623 C C . SER A 1 82 ? 1.782 3.868 -0.438 1.00 97.94 82 SER A C 1
ATOM 625 O O . SER A 1 82 ? 0.660 4.311 -0.179 1.00 97.94 82 SER A O 1
ATOM 627 N N . MET A 1 83 ? 2.475 3.151 0.452 1.00 97.69 83 MET A N 1
ATOM 628 C CA . MET A 1 83 ? 1.965 2.853 1.795 1.00 97.69 83 MET A CA 1
ATOM 629 C C . MET A 1 83 ? 1.907 4.093 2.685 1.00 97.69 83 MET A C 1
ATOM 631 O O . MET A 1 83 ? 0.921 4.284 3.392 1.00 97.69 83 MET A O 1
ATOM 635 N N . ILE A 1 84 ? 2.903 4.981 2.613 1.00 98.38 84 ILE A N 1
ATOM 636 C CA . ILE A 1 84 ? 2.876 6.264 3.331 1.00 98.38 84 ILE A CA 1
ATOM 637 C C . ILE A 1 84 ? 1.654 7.086 2.909 1.00 98.38 84 ILE A C 1
ATOM 639 O O . ILE A 1 84 ? 0.926 7.604 3.759 1.00 98.38 84 ILE A O 1
ATOM 643 N N . ILE A 1 85 ? 1.393 7.185 1.603 1.00 98.56 85 ILE A N 1
ATOM 644 C CA . ILE A 1 85 ? 0.226 7.909 1.084 1.00 98.56 85 ILE A CA 1
ATOM 645 C C . ILE A 1 85 ? -1.071 7.223 1.527 1.00 98.56 85 ILE A C 1
ATOM 647 O O . ILE A 1 85 ? -1.987 7.902 1.988 1.00 98.56 85 ILE A O 1
ATOM 651 N N . SER A 1 86 ? -1.128 5.890 1.494 1.00 98.50 86 SER A N 1
ATOM 652 C CA . SER A 1 86 ? -2.273 5.114 1.992 1.00 98.50 86 SER A CA 1
ATOM 653 C C . SER A 1 86 ? -2.546 5.369 3.480 1.00 98.50 86 SER A C 1
ATOM 655 O O . SER A 1 86 ? -3.700 5.524 3.881 1.00 98.50 86 SER A O 1
ATOM 657 N N . SER A 1 87 ? -1.505 5.521 4.304 1.00 98.56 87 SER A N 1
ATOM 658 C CA . SER A 1 87 ? -1.648 5.946 5.700 1.00 98.56 87 SER A CA 1
ATOM 659 C C . SER A 1 87 ? -2.234 7.351 5.824 1.00 98.56 87 SER A C 1
ATOM 661 O O . SER A 1 87 ? -3.079 7.581 6.689 1.00 98.56 87 SER A O 1
ATOM 663 N N . PHE A 1 88 ? -1.846 8.299 4.966 1.00 98.62 88 PHE A N 1
ATOM 664 C CA . PHE A 1 88 ? -2.449 9.637 4.957 1.00 98.62 88 PHE A CA 1
ATOM 665 C C . PHE A 1 88 ? -3.915 9.626 4.507 1.00 98.62 88 PHE A C 1
ATOM 667 O O . PHE A 1 88 ? -4.735 10.313 5.121 1.00 98.62 88 PHE A O 1
ATOM 674 N N . ILE A 1 89 ? -4.271 8.811 3.507 1.00 98.69 89 ILE A N 1
ATOM 675 C CA . ILE A 1 89 ? -5.674 8.554 3.138 1.00 98.69 89 ILE A CA 1
ATOM 676 C C . ILE A 1 89 ? -6.422 8.003 4.359 1.00 98.69 89 ILE A C 1
ATOM 678 O O . ILE A 1 89 ? -7.498 8.492 4.703 1.00 98.69 89 ILE A O 1
ATOM 682 N N . GLY A 1 90 ? -5.803 7.062 5.076 1.00 98.50 90 GLY A N 1
ATOM 683 C CA . GLY A 1 90 ? -6.296 6.506 6.334 1.00 98.50 90 GLY A CA 1
ATOM 684 C C . GLY A 1 90 ? -6.597 7.585 7.369 1.00 98.50 90 GLY A C 1
ATOM 685 O O . GLY A 1 90 ? -7.706 7.656 7.893 1.00 98.50 90 GLY A O 1
ATOM 686 N N . MET A 1 91 ? -5.641 8.480 7.625 1.00 98.38 91 MET A N 1
ATOM 687 C CA . MET A 1 91 ? -5.809 9.598 8.563 1.00 98.38 91 MET A CA 1
ATOM 688 C C . MET A 1 91 ? -6.952 10.530 8.159 1.00 98.38 91 MET A C 1
ATOM 690 O O . MET A 1 91 ? -7.678 11.030 9.020 1.00 98.38 91 MET A O 1
ATOM 694 N N . TYR A 1 92 ? -7.122 10.771 6.858 1.00 98.38 92 TYR A N 1
ATOM 695 C CA . TYR A 1 92 ? -8.214 11.592 6.353 1.00 98.38 92 TYR A CA 1
ATOM 696 C C . TYR A 1 92 ? -9.576 10.937 6.613 1.00 98.38 92 TYR A C 1
ATOM 698 O O . TYR A 1 92 ? -10.444 11.572 7.218 1.00 98.38 92 TYR A O 1
ATOM 706 N N . ILE A 1 93 ? -9.754 9.663 6.241 1.00 98.12 93 ILE A N 1
ATOM 707 C CA . ILE A 1 93 ? -11.020 8.948 6.475 1.00 98.12 93 ILE A CA 1
ATOM 708 C C . ILE A 1 93 ? -11.269 8.678 7.965 1.00 98.12 93 ILE A C 1
ATOM 710 O O . ILE A 1 93 ? -12.418 8.607 8.399 1.00 98.12 93 ILE A O 1
ATOM 714 N N . GLY A 1 94 ? -10.206 8.601 8.771 1.00 97.19 94 GLY A N 1
ATOM 715 C CA . GLY A 1 94 ? -10.251 8.436 10.225 1.00 97.19 94 GLY A CA 1
ATOM 716 C C . GLY A 1 94 ? -11.016 9.544 10.952 1.00 97.19 94 GLY A C 1
ATOM 717 O O . GLY A 1 94 ? -11.541 9.311 12.039 1.00 97.19 94 GLY A O 1
ATOM 718 N N . LYS A 1 95 ? -11.158 10.728 10.335 1.00 96.25 95 LYS A N 1
ATOM 719 C CA . LYS A 1 95 ? -11.992 11.826 10.856 1.00 96.25 95 LYS A CA 1
ATOM 720 C C . LYS A 1 95 ? -13.471 11.439 10.957 1.00 96.25 95 LYS A C 1
ATOM 722 O O . LYS A 1 95 ? -14.162 11.916 11.853 1.00 96.25 95 LYS A O 1
ATOM 727 N N . LYS A 1 96 ? -13.960 10.593 10.043 1.00 96.38 96 LYS A N 1
ATOM 728 C CA . LYS A 1 96 ? -15.330 10.063 10.043 1.00 96.38 96 LYS A CA 1
ATOM 729 C C . LYS A 1 96 ? -15.372 8.718 9.321 1.00 96.38 96 LYS A C 1
ATOM 731 O O . LYS A 1 96 ? -15.659 8.640 8.128 1.00 96.38 96 LYS A O 1
ATOM 736 N N . VAL A 1 97 ? -15.126 7.655 10.076 1.00 97.38 97 VAL A N 1
ATOM 737 C CA . VAL A 1 97 ? -15.114 6.297 9.533 1.00 97.38 97 VAL A CA 1
ATOM 738 C C . VAL A 1 97 ? -16.546 5.812 9.285 1.00 97.38 97 VAL A C 1
ATOM 740 O O . VAL A 1 97 ? -17.364 5.723 10.198 1.00 97.38 97 VAL A O 1
ATOM 743 N N . THR A 1 98 ? -16.843 5.501 8.027 1.00 97.81 98 THR A N 1
ATOM 744 C CA . THR A 1 98 ? -18.108 4.944 7.524 1.00 97.81 98 THR A CA 1
ATOM 745 C C . THR A 1 98 ? -17.807 3.828 6.524 1.00 97.81 98 THR A C 1
ATOM 747 O O . THR A 1 98 ? -16.693 3.751 6.009 1.00 97.81 98 THR A O 1
ATOM 750 N N . VAL A 1 99 ? -18.795 2.992 6.186 1.00 97.44 99 VAL A N 1
ATOM 751 C CA . VAL A 1 99 ? -18.622 1.968 5.134 1.00 97.44 99 VAL A CA 1
ATOM 752 C C . VAL A 1 99 ? -18.164 2.614 3.826 1.00 97.44 99 VAL A C 1
ATOM 754 O O . VAL A 1 99 ? -17.176 2.181 3.242 1.00 97.44 99 VAL A O 1
ATOM 757 N N . SER A 1 100 ? -18.812 3.710 3.418 1.00 97.94 100 SER A N 1
ATOM 758 C CA . SER A 1 100 ? -18.434 4.439 2.206 1.00 97.94 100 SER A CA 1
ATOM 759 C C . SER A 1 100 ? -16.992 4.934 2.264 1.00 97.94 100 SER A C 1
ATOM 761 O O . SER A 1 100 ? -16.258 4.715 1.310 1.00 97.94 100 SER A O 1
ATOM 763 N N . SER A 1 101 ? -16.565 5.562 3.367 1.00 98.19 101 SER A N 1
ATOM 764 C CA . SER A 1 101 ? -15.204 6.107 3.465 1.00 98.19 101 SER A CA 1
ATOM 765 C C . SER A 1 101 ? -14.132 5.015 3.459 1.00 98.19 101 SER A C 1
ATOM 767 O O . SER A 1 101 ? -13.045 5.240 2.938 1.00 98.19 101 SER A O 1
ATOM 769 N N . VAL A 1 102 ? -14.423 3.840 4.031 1.00 98.62 102 VAL A N 1
ATOM 770 C CA . VAL A 1 102 ? -13.515 2.682 4.007 1.00 98.62 102 VAL A CA 1
ATOM 771 C C . VAL A 1 102 ? -13.383 2.140 2.586 1.00 98.62 102 VAL A C 1
ATOM 773 O O . VAL A 1 102 ? -12.264 1.964 2.118 1.00 98.62 102 VAL A O 1
ATOM 776 N N . LEU A 1 103 ? -14.499 1.938 1.876 1.00 98.50 103 LEU A N 1
ATOM 777 C CA . LEU A 1 103 ? -14.476 1.440 0.497 1.00 98.50 103 LEU A CA 1
ATOM 778 C C . LEU A 1 103 ? -13.775 2.423 -0.446 1.00 98.50 103 LEU A C 1
ATOM 780 O O . LEU A 1 103 ? -12.895 2.023 -1.203 1.00 98.50 103 LEU A O 1
ATOM 784 N N . THR A 1 104 ? -14.096 3.717 -0.367 1.00 98.44 104 THR A N 1
ATOM 785 C CA . THR A 1 104 ? -13.422 4.733 -1.188 1.00 98.44 104 THR A CA 1
ATOM 786 C C . THR A 1 104 ? -11.952 4.883 -0.814 1.00 98.44 104 THR A C 1
ATOM 788 O O . THR A 1 104 ? -11.126 5.100 -1.692 1.00 98.44 104 THR A O 1
ATOM 791 N N . GLY A 1 105 ? -11.612 4.750 0.472 1.00 98.69 105 GLY A N 1
ATOM 792 C CA . GLY A 1 105 ? -10.229 4.769 0.945 1.00 98.69 105 GLY A CA 1
ATOM 793 C C . GLY A 1 105 ? -9.420 3.596 0.397 1.00 98.69 105 GLY A C 1
ATOM 794 O O . GLY A 1 105 ? -8.315 3.807 -0.086 1.00 98.69 105 GLY A O 1
ATOM 795 N N . ALA A 1 106 ? -9.988 2.388 0.396 1.00 98.62 106 ALA A N 1
ATOM 796 C CA . ALA A 1 106 ? -9.356 1.200 -0.176 1.00 98.62 106 AL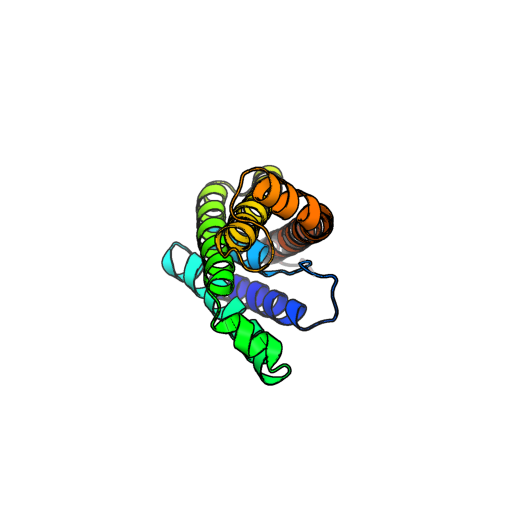A A CA 1
ATOM 797 C C . ALA A 1 106 ? -9.128 1.348 -1.688 1.00 98.62 106 ALA A C 1
ATOM 799 O O . ALA A 1 106 ? -8.019 1.128 -2.169 1.00 98.62 106 ALA A O 1
ATOM 800 N N . VAL A 1 107 ? -10.144 1.809 -2.430 1.00 98.69 107 VAL A N 1
ATOM 801 C CA . VAL A 1 107 ? -10.014 2.098 -3.869 1.00 98.69 107 VAL A CA 1
ATOM 802 C C . VAL A 1 107 ? -8.919 3.140 -4.110 1.00 98.69 107 VAL A C 1
ATOM 804 O O . VAL A 1 107 ? -8.050 2.922 -4.951 1.00 98.69 107 VAL A O 1
ATOM 807 N N . ALA A 1 108 ? -8.912 4.238 -3.349 1.00 98.69 108 ALA A N 1
ATOM 808 C CA . ALA A 1 108 ? -7.912 5.292 -3.485 1.00 98.69 108 ALA A CA 1
ATOM 809 C C . ALA A 1 108 ? -6.489 4.787 -3.193 1.00 98.69 108 ALA A C 1
ATOM 811 O O . ALA A 1 108 ? -5.586 5.063 -3.977 1.00 98.69 108 ALA A O 1
ATOM 812 N N . SER A 1 109 ? -6.290 4.014 -2.121 1.00 98.50 109 SER A N 1
ATOM 813 C CA . SER A 1 109 ? -4.995 3.403 -1.795 1.00 98.50 109 SER A CA 1
ATOM 814 C C . SER A 1 109 ? -4.507 2.469 -2.906 1.00 98.50 109 SER A C 1
ATOM 816 O O . SER A 1 109 ? -3.367 2.601 -3.353 1.00 98.50 109 SER A O 1
ATOM 818 N N . SER A 1 110 ? -5.383 1.597 -3.421 1.00 98.12 110 SER A N 1
ATOM 819 C CA . SER A 1 110 ? -5.043 0.684 -4.521 1.00 98.12 110 SER A CA 1
ATOM 820 C C . SER A 1 110 ? -4.658 1.440 -5.798 1.00 98.12 110 SER A C 1
ATOM 822 O O . SER A 1 110 ? -3.709 1.070 -6.490 1.00 98.12 110 SER A O 1
ATOM 824 N N . LEU A 1 111 ? -5.368 2.532 -6.106 1.00 98.38 111 LEU A N 1
ATOM 825 C CA . LEU A 1 111 ? -5.120 3.351 -7.287 1.00 98.38 111 LEU A CA 1
ATOM 826 C C . LEU A 1 111 ? -3.805 4.123 -7.157 1.00 98.38 111 LEU A C 1
ATOM 828 O O . LEU A 1 111 ? -3.038 4.188 -8.111 1.00 98.38 111 LEU A O 1
ATOM 832 N N . VAL A 1 112 ? -3.511 4.667 -5.974 1.00 98.50 112 VAL A N 1
ATOM 833 C CA . VAL A 1 112 ? -2.220 5.304 -5.682 1.00 98.50 112 VAL A CA 1
ATOM 834 C C . VAL A 1 112 ? -1.077 4.313 -5.877 1.00 98.50 112 VAL A C 1
ATOM 836 O O . VAL A 1 112 ? -0.113 4.638 -6.567 1.00 98.50 112 VAL 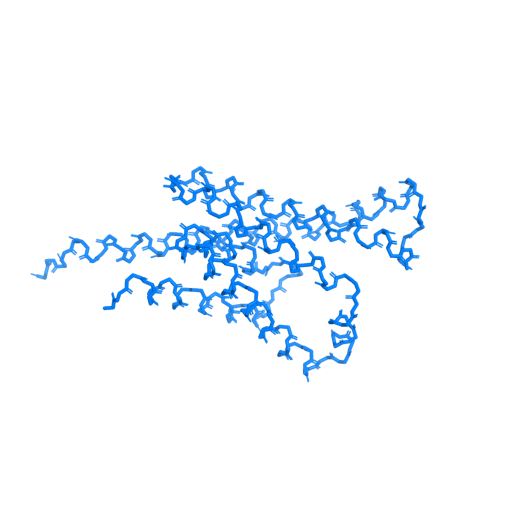A O 1
ATOM 839 N N . PHE A 1 113 ? -1.202 3.105 -5.322 1.00 97.94 113 PHE A N 1
ATOM 840 C CA . PHE A 1 113 ? -0.213 2.045 -5.504 1.00 97.94 113 PHE A CA 1
ATOM 841 C C . PHE A 1 113 ? -0.004 1.717 -6.987 1.00 97.94 113 PHE A C 1
ATOM 843 O O . PHE A 1 113 ? 1.134 1.700 -7.457 1.00 97.94 113 PHE A O 1
ATOM 850 N N . PHE A 1 114 ? -1.089 1.535 -7.743 1.00 98.19 114 PHE A N 1
ATOM 851 C CA . PHE A 1 114 ? -1.038 1.271 -9.179 1.00 98.19 114 PHE A CA 1
ATOM 852 C C . PHE A 1 114 ? -0.343 2.389 -9.963 1.00 98.19 114 PHE A C 1
ATOM 854 O O . PHE A 1 114 ? 0.526 2.112 -10.785 1.00 98.19 114 PHE A O 1
ATOM 861 N N . LEU A 1 115 ? -0.691 3.650 -9.705 1.00 98.44 115 LEU A N 1
ATOM 862 C CA . LEU A 1 115 ? -0.112 4.791 -10.413 1.00 98.44 115 LEU A CA 1
ATOM 863 C C . LEU A 1 115 ? 1.383 4.941 -10.120 1.00 98.44 115 LEU A C 1
ATOM 865 O O . LEU A 1 115 ? 2.195 5.058 -11.033 1.00 98.44 115 LEU A O 1
ATOM 869 N N . ILE A 1 116 ? 1.765 4.893 -8.847 1.00 98.19 116 ILE A N 1
ATOM 870 C CA . ILE A 1 116 ? 3.146 5.147 -8.432 1.00 98.19 116 ILE A CA 1
ATOM 871 C C . ILE A 1 116 ? 4.088 4.036 -8.903 1.00 98.19 116 ILE A C 1
ATOM 873 O O . ILE A 1 116 ? 5.136 4.323 -9.483 1.00 98.19 116 ILE A O 1
ATOM 877 N N . THR A 1 117 ? 3.722 2.774 -8.679 1.00 96.69 117 THR A N 1
ATOM 878 C CA . THR A 1 117 ? 4.609 1.644 -8.990 1.00 96.69 117 THR A CA 1
ATOM 879 C C . THR A 1 117 ? 4.801 1.468 -10.495 1.00 96.69 117 THR A C 1
ATOM 881 O O . THR A 1 117 ? 5.928 1.289 -10.953 1.00 96.69 117 THR A O 1
ATOM 884 N N . ASN A 1 118 ? 3.744 1.608 -11.299 1.00 97.69 118 ASN A N 1
ATOM 885 C CA . ASN A 1 118 ? 3.845 1.431 -12.752 1.00 97.69 118 ASN A CA 1
ATOM 886 C C . ASN A 1 118 ? 4.499 2.619 -13.457 1.00 97.69 118 ASN A C 1
ATOM 888 O O . ASN A 1 118 ? 5.206 2.434 -14.453 1.00 97.69 118 ASN A O 1
ATOM 892 N N . PHE A 1 119 ? 4.352 3.828 -12.907 1.00 97.75 119 PHE A N 1
ATOM 893 C CA . PHE A 1 119 ? 5.173 4.954 -13.333 1.00 97.75 119 PHE A CA 1
ATOM 894 C C . PHE A 1 119 ? 6.660 4.682 -13.076 1.00 97.75 119 PHE A C 1
ATOM 896 O O . PHE A 1 119 ? 7.482 4.945 -13.948 1.00 97.75 119 PHE A O 1
ATOM 903 N N . ALA A 1 120 ? 7.012 4.098 -11.927 1.00 96.56 120 ALA A N 1
ATOM 904 C CA . ALA A 1 120 ? 8.395 3.750 -11.605 1.00 96.56 120 ALA A CA 1
ATOM 905 C C . ALA A 1 120 ? 8.968 2.650 -12.516 1.00 96.56 120 ALA A C 1
ATOM 907 O O . ALA A 1 120 ? 10.129 2.734 -12.917 1.00 96.56 120 ALA A O 1
ATOM 908 N N . TYR A 1 121 ? 8.164 1.648 -12.890 1.00 94.75 121 TYR A N 1
ATOM 909 C CA . TYR A 1 121 ? 8.556 0.631 -13.876 1.00 94.75 121 TYR A CA 1
ATOM 910 C C . TYR A 1 121 ? 8.810 1.211 -15.267 1.00 94.75 121 TYR A C 1
ATOM 912 O O . TYR A 1 121 ? 9.713 0.754 -15.962 1.00 94.75 121 TYR A O 1
ATOM 920 N N . TRP A 1 122 ? 8.036 2.215 -15.679 1.00 97.25 122 TRP A N 1
ATOM 921 C CA . TRP A 1 122 ? 8.302 2.934 -16.923 1.00 97.25 122 TRP A CA 1
ATOM 922 C C . TRP A 1 122 ? 9.545 3.823 -16.814 1.00 97.25 122 TRP A C 1
ATOM 924 O O . TRP A 1 122 ? 10.416 3.786 -17.680 1.00 97.25 122 TRP A O 1
ATOM 934 N N . TYR A 1 123 ? 9.648 4.598 -15.733 1.00 96.12 123 TYR A N 1
ATOM 935 C CA . TYR A 1 123 ? 10.728 5.559 -15.524 1.00 96.12 123 TYR A CA 1
ATOM 936 C C . TYR A 1 123 ? 12.102 4.894 -15.376 1.00 96.12 123 TYR A C 1
ATOM 938 O O . TYR A 1 123 ? 13.113 5.510 -15.695 1.00 96.12 123 TYR A O 1
ATOM 946 N N . SER A 1 124 ? 12.157 3.636 -14.926 1.00 93.94 124 SER A N 1
ATOM 947 C CA . SER A 1 124 ? 13.420 2.898 -14.841 1.00 93.94 124 SER A CA 1
ATOM 948 C C . SER A 1 124 ? 14.060 2.630 -16.202 1.00 93.94 124 SER A C 1
ATOM 950 O O . SER A 1 124 ? 15.260 2.377 -16.258 1.00 93.94 124 SER A O 1
ATOM 952 N N . GLY A 1 125 ? 13.273 2.634 -17.285 1.00 92.38 125 GLY A N 1
ATOM 953 C CA . GLY A 1 125 ? 13.744 2.323 -18.633 1.00 92.38 125 GLY A CA 1
ATOM 954 C C . GLY A 1 125 ? 14.201 0.874 -18.838 1.00 92.38 125 GLY A C 1
ATOM 955 O O . GLY A 1 125 ? 14.684 0.549 -19.918 1.00 92.38 125 GLY A O 1
ATOM 956 N N . LEU A 1 126 ? 14.060 0.006 -17.827 1.00 89.88 126 LEU A N 1
ATOM 957 C CA . LEU A 1 126 ? 14.554 -1.375 -17.867 1.00 89.88 126 LEU A CA 1
ATOM 958 C C . LEU A 1 126 ? 13.606 -2.306 -18.628 1.00 89.88 126 LEU A C 1
ATOM 960 O O . LEU A 1 126 ? 14.048 -3.114 -19.438 1.00 89.88 126 LEU A O 1
ATOM 964 N N . LEU A 1 127 ? 12.302 -2.201 -18.349 1.00 93.31 127 LEU A N 1
ATOM 965 C CA . LEU A 1 127 ? 11.279 -3.086 -18.920 1.00 93.31 127 LEU A CA 1
ATOM 966 C C . LEU A 1 127 ? 10.511 -2.433 -20.077 1.00 93.31 127 LEU A C 1
ATOM 968 O O . LEU A 1 127 ? 9.997 -3.120 -20.957 1.00 93.31 127 LEU A O 1
ATOM 972 N N . TYR A 1 128 ? 10.421 -1.103 -20.062 1.00 96.38 128 TYR A N 1
ATOM 973 C CA . TYR A 1 128 ? 9.638 -0.321 -21.010 1.00 96.38 128 TYR A CA 1
ATOM 974 C C . TYR A 1 128 ? 10.470 0.840 -21.555 1.00 96.38 128 TYR A C 1
ATOM 976 O O . TYR A 1 128 ? 11.218 1.459 -20.797 1.00 96.38 128 TYR A O 1
ATOM 984 N N . PRO A 1 129 ? 10.330 1.191 -22.845 1.00 96.44 129 PRO A N 1
ATOM 985 C CA . PRO A 1 129 ? 11.026 2.343 -23.398 1.00 96.44 129 PRO A CA 1
ATOM 986 C C . PRO A 1 129 ? 10.525 3.639 -22.745 1.00 96.44 129 PRO A C 1
ATOM 988 O O . PRO A 1 129 ? 9.320 3.832 -22.574 1.00 96.44 129 PRO A O 1
ATOM 991 N N . MET A 1 130 ? 11.437 4.564 -22.435 1.00 97.00 130 MET A N 1
ATOM 992 C CA . MET A 1 130 ? 11.122 5.851 -21.792 1.00 97.00 130 MET A CA 1
ATOM 993 C C . MET A 1 130 ? 10.498 6.862 -22.769 1.00 97.00 130 MET A C 1
ATOM 995 O O . MET A 1 130 ? 11.015 7.949 -23.014 1.00 97.00 130 MET A O 1
ATOM 999 N N . ASN A 1 131 ? 9.373 6.489 -23.368 1.00 97.56 131 ASN A N 1
ATOM 1000 C CA . ASN A 1 131 ? 8.553 7.327 -24.232 1.00 97.56 131 ASN A CA 1
ATOM 1001 C C . ASN A 1 131 ? 7.062 7.120 -23.912 1.00 97.56 131 ASN A C 1
ATOM 1003 O O . ASN A 1 131 ? 6.703 6.271 -23.094 1.00 97.56 131 ASN A O 1
ATOM 1007 N N . ALA A 1 132 ? 6.187 7.894 -24.559 1.00 97.69 132 ALA A N 1
ATOM 1008 C CA . ALA A 1 132 ? 4.745 7.831 -24.317 1.00 97.69 132 ALA A CA 1
ATOM 1009 C C . ALA A 1 132 ? 4.146 6.434 -24.577 1.00 97.69 132 ALA A C 1
ATOM 1011 O O . ALA A 1 132 ? 3.262 6.001 -23.843 1.00 97.69 132 ALA A O 1
ATOM 1012 N N . SER A 1 133 ? 4.657 5.708 -25.577 1.00 98.06 133 SER A N 1
ATOM 1013 C CA . SER A 1 133 ? 4.207 4.344 -25.881 1.00 98.06 133 SER A CA 1
ATOM 1014 C C . SER A 1 133 ? 4.569 3.369 -24.756 1.00 98.06 133 SER A C 1
ATOM 1016 O O . SER A 1 133 ? 3.719 2.611 -24.296 1.00 98.06 133 SER A O 1
ATOM 1018 N N . GLY A 1 134 ? 5.797 3.445 -24.231 1.00 98.25 134 GLY A N 1
ATOM 1019 C CA . GLY A 1 134 ? 6.216 2.623 -23.096 1.00 98.25 134 GLY A CA 1
ATOM 1020 C C . GLY A 1 134 ? 5.460 2.939 -21.805 1.00 98.25 134 GLY A C 1
ATOM 1021 O O . GLY A 1 134 ? 5.195 2.028 -21.026 1.00 98.25 134 GLY A O 1
ATOM 1022 N N . LEU A 1 135 ? 5.047 4.194 -21.596 1.00 98.25 135 LEU A N 1
ATOM 1023 C CA . LEU A 1 135 ? 4.209 4.569 -20.452 1.00 98.25 135 LEU A CA 1
ATOM 1024 C C . LEU A 1 135 ? 2.840 3.887 -20.532 1.00 98.25 135 LEU A C 1
ATOM 1026 O O . LEU A 1 135 ? 2.395 3.268 -19.566 1.00 98.25 135 LEU A O 1
ATOM 1030 N N . VAL A 1 136 ? 2.191 3.967 -21.698 1.00 98.38 136 VAL A N 1
ATOM 1031 C CA . VAL A 1 136 ? 0.907 3.296 -21.951 1.00 98.38 136 VAL A CA 1
ATOM 1032 C C . VAL A 1 136 ? 1.053 1.784 -21.792 1.00 98.38 136 VAL A C 1
ATOM 1034 O O . VAL A 1 136 ? 0.199 1.152 -21.169 1.00 98.38 136 VAL A O 1
ATOM 1037 N N . LEU A 1 137 ? 2.143 1.208 -22.302 1.00 98.19 137 LEU A N 1
ATOM 1038 C CA . LEU A 1 137 ? 2.413 -0.222 -22.197 1.00 98.19 137 LEU A CA 1
ATOM 1039 C C . LEU A 1 137 ? 2.588 -0.671 -20.739 1.00 98.19 137 LEU A C 1
ATOM 1041 O O . LEU A 1 137 ? 1.970 -1.659 -20.345 1.00 98.19 137 LEU A O 1
ATOM 1045 N N . SER A 1 138 ? 3.344 0.085 -19.931 1.00 98.00 138 SER A N 1
ATOM 1046 C CA . SER A 1 138 ? 3.532 -0.186 -18.498 1.00 98.00 138 SER A CA 1
ATOM 1047 C C . SER A 1 138 ? 2.195 -0.286 -17.766 1.00 98.00 138 SER A C 1
ATOM 1049 O O . SER A 1 138 ? 1.904 -1.288 -17.114 1.00 98.00 138 SER A O 1
ATOM 1051 N N . TYR A 1 139 ? 1.322 0.706 -17.954 1.00 98.25 139 TYR A N 1
ATOM 1052 C CA . TYR A 1 139 ? 0.005 0.706 -17.323 1.00 98.25 139 TYR A CA 1
ATOM 1053 C C . TYR A 1 139 ? -0.928 -0.377 -17.859 1.00 98.25 139 TYR A C 1
ATOM 1055 O O . TYR A 1 139 ? -1.649 -0.993 -17.077 1.00 98.25 139 TYR A O 1
ATOM 1063 N N . THR A 1 140 ? -0.917 -0.630 -19.168 1.00 98.12 140 THR A N 1
ATOM 1064 C CA . THR A 1 140 ? -1.788 -1.636 -19.795 1.00 98.12 140 THR A CA 1
ATOM 1065 C C . THR A 1 140 ? -1.455 -3.036 -19.285 1.00 98.12 140 THR A C 1
ATOM 1067 O O . THR A 1 140 ? -2.349 -3.775 -18.872 1.00 98.12 140 THR A O 1
ATOM 1070 N N . ASN A 1 141 ? -0.165 -3.374 -19.226 1.00 97.50 141 ASN A N 1
ATOM 1071 C CA . ASN A 1 141 ? 0.302 -4.663 -18.718 1.00 97.50 141 ASN A CA 1
ATOM 1072 C C . ASN A 1 141 ? 0.056 -4.835 -17.215 1.00 97.50 141 ASN A C 1
ATOM 1074 O O . ASN A 1 141 ? -0.024 -5.960 -16.727 1.00 97.50 141 ASN A O 1
ATOM 1078 N N . ALA A 1 142 ? -0.102 -3.736 -16.481 1.00 96.69 142 ALA A N 1
ATOM 1079 C CA . ALA A 1 142 ? -0.360 -3.761 -15.053 1.00 96.69 142 ALA A CA 1
ATOM 1080 C C . ALA A 1 142 ? -1.841 -3.971 -14.683 1.00 96.69 142 ALA A C 1
ATOM 1082 O O . ALA A 1 142 ? -2.142 -4.267 -13.526 1.00 96.69 142 ALA A O 1
ATOM 1083 N N . ILE A 1 143 ? -2.784 -3.853 -15.629 1.00 96.25 143 ILE A N 1
ATOM 1084 C CA . ILE A 1 143 ? -4.233 -3.986 -15.366 1.00 96.25 143 ILE A CA 1
ATOM 1085 C C . ILE A 1 143 ? -4.607 -5.327 -14.697 1.00 96.25 143 ILE A C 1
ATOM 1087 O O . ILE A 1 143 ? -5.372 -5.304 -13.726 1.00 96.25 143 ILE A O 1
ATOM 1091 N N . PRO A 1 144 ? -4.087 -6.496 -15.132 1.00 95.56 144 PRO A N 1
ATOM 1092 C CA . PRO A 1 144 ? -4.385 -7.768 -14.472 1.00 95.56 144 PRO A CA 1
ATOM 1093 C C . PRO A 1 144 ? -3.931 -7.805 -13.009 1.00 95.56 144 PRO A C 1
ATOM 1095 O O . PRO A 1 144 ? -4.643 -8.333 -12.158 1.00 95.56 144 PRO A O 1
ATOM 1098 N N . PHE A 1 145 ? -2.785 -7.194 -12.703 1.00 94.44 145 PHE A N 1
ATOM 1099 C CA . PHE A 1 145 ? -2.260 -7.087 -11.342 1.00 94.44 145 PHE A CA 1
ATOM 1100 C C . PHE A 1 145 ? -3.080 -6.109 -10.497 1.00 94.44 145 PHE A C 1
ATOM 1102 O O . PHE A 1 145 ? -3.363 -6.383 -9.333 1.00 94.44 145 PHE A O 1
ATOM 1109 N N . TYR A 1 146 ? -3.529 -4.999 -11.092 1.00 96.62 146 TYR A N 1
ATOM 1110 C CA . TYR A 1 146 ? -4.383 -4.024 -10.415 1.00 96.62 146 TYR A CA 1
ATOM 1111 C C . TYR A 1 146 ? -5.705 -4.627 -9.950 1.00 96.62 146 TYR A C 1
ATOM 1113 O O . TYR A 1 146 ? -6.171 -4.321 -8.854 1.00 96.62 146 TYR A O 1
ATOM 1121 N N . LYS A 1 147 ? -6.294 -5.527 -10.747 1.00 96.31 147 LYS A N 1
ATOM 1122 C CA . LYS A 1 147 ? -7.498 -6.265 -10.346 1.00 96.31 147 LYS A CA 1
ATOM 1123 C C . LYS A 1 147 ? -7.293 -6.968 -9.000 1.00 96.31 147 LYS A C 1
ATOM 1125 O O . LYS A 1 147 ? -8.160 -6.879 -8.133 1.00 96.31 147 LYS A O 1
ATOM 1130 N N . TRP A 1 148 ? -6.161 -7.645 -8.816 1.00 96.62 148 TRP A N 1
ATOM 1131 C CA . TRP A 1 148 ? -5.850 -8.346 -7.570 1.00 96.62 148 TRP A CA 1
ATOM 1132 C C . TRP A 1 148 ? -5.505 -7.395 -6.426 1.00 96.62 148 TRP A C 1
ATOM 1134 O O . TRP A 1 148 ? -5.993 -7.620 -5.319 1.00 96.62 148 TRP A O 1
ATOM 1144 N N . SER A 1 149 ? -4.780 -6.302 -6.698 1.00 96.31 149 SER A N 1
ATOM 1145 C CA . SER A 1 149 ? -4.561 -5.219 -5.725 1.00 96.31 149 SER A CA 1
ATOM 1146 C C . SER A 1 149 ? -5.883 -4.678 -5.185 1.00 96.31 149 SER A C 1
ATOM 1148 O O . SER A 1 149 ? -6.106 -4.654 -3.980 1.00 96.31 149 SER A O 1
ATOM 1150 N N . LEU A 1 150 ? -6.796 -4.295 -6.081 1.00 97.94 150 LEU A N 1
ATOM 1151 C CA . LEU A 1 150 ? -8.079 -3.698 -5.725 1.00 97.94 150 LEU A CA 1
ATOM 1152 C C . LEU A 1 150 ? -8.949 -4.663 -4.910 1.00 97.94 150 LEU A C 1
ATOM 1154 O O . LEU A 1 150 ? -9.516 -4.278 -3.887 1.00 97.94 150 LEU A O 1
ATOM 1158 N N . LEU A 1 151 ? -9.058 -5.920 -5.350 1.00 97.75 151 LEU A N 1
ATOM 1159 C CA . LEU A 1 151 ? -9.834 -6.934 -4.634 1.00 97.75 151 LEU A CA 1
ATOM 1160 C C . LEU A 1 151 ? -9.227 -7.254 -3.263 1.00 97.75 151 LEU A C 1
ATOM 1162 O O . LEU A 1 151 ? -9.973 -7.390 -2.292 1.00 97.75 151 LEU A O 1
ATOM 1166 N N . GLY A 1 152 ? -7.898 -7.340 -3.176 1.00 96.81 152 GLY A N 1
ATOM 1167 C CA . GLY A 1 152 ? -7.175 -7.530 -1.920 1.00 96.81 152 GLY A CA 1
ATOM 1168 C C . GLY A 1 152 ? -7.435 -6.384 -0.950 1.00 96.81 152 GLY A C 1
ATOM 1169 O O . GLY A 1 152 ? -7.898 -6.616 0.167 1.00 96.81 152 GLY A O 1
ATOM 1170 N N . ASP A 1 153 ? -7.243 -5.145 -1.398 1.00 97.81 153 ASP A N 1
ATOM 1171 C CA . ASP A 1 153 ? -7.415 -3.953 -0.570 1.00 97.81 153 ASP A CA 1
ATOM 1172 C C . ASP A 1 153 ? -8.847 -3.797 -0.063 1.00 97.81 153 ASP A C 1
ATOM 1174 O O . ASP A 1 153 ? -9.049 -3.464 1.108 1.00 97.81 153 ASP A O 1
ATOM 1178 N N . LEU A 1 154 ? -9.851 -4.084 -0.897 1.00 98.44 154 LEU A N 1
ATOM 1179 C CA . LEU A 1 154 ? -11.252 -4.101 -0.477 1.00 98.44 154 LEU A CA 1
ATOM 1180 C C . LEU A 1 154 ? -11.513 -5.198 0.561 1.00 98.44 154 LEU A C 1
ATOM 1182 O O . LEU A 1 154 ? -12.068 -4.912 1.623 1.00 98.44 154 LEU A O 1
ATOM 1186 N N . CYS A 1 155 ? -11.092 -6.433 0.279 1.00 98.00 155 CYS A N 1
ATOM 1187 C CA . CYS A 1 155 ? -11.304 -7.582 1.157 1.00 98.00 155 CYS A CA 1
ATOM 1188 C C . CYS A 1 155 ? -10.670 -7.361 2.537 1.00 98.00 155 CYS A C 1
ATOM 1190 O O . CYS A 1 155 ? -11.341 -7.462 3.573 1.00 98.00 155 CYS A O 1
ATOM 1192 N N . TYR A 1 156 ? -9.392 -6.983 2.562 1.00 97.94 156 TYR A N 1
ATOM 1193 C CA . TYR A 1 156 ? -8.679 -6.722 3.802 1.00 97.94 156 TYR A CA 1
ATOM 1194 C C . TYR A 1 156 ? -9.224 -5.480 4.505 1.00 97.94 156 TYR A C 1
ATOM 1196 O O . TYR A 1 156 ? -9.455 -5.545 5.706 1.00 97.94 156 TYR A O 1
ATOM 1204 N N . SER A 1 157 ? -9.537 -4.381 3.811 1.00 98.38 157 SER A N 1
ATOM 1205 C CA . SER A 1 157 ? -10.105 -3.196 4.478 1.00 98.38 157 SER A CA 1
ATOM 1206 C C . SER A 1 157 ? -11.447 -3.505 5.143 1.00 98.38 157 SER A C 1
ATOM 1208 O O . SER A 1 157 ? -11.655 -3.149 6.303 1.00 98.38 157 SER A O 1
ATOM 1210 N N . ILE A 1 158 ? -12.340 -4.235 4.468 1.00 98.00 158 ILE A N 1
ATOM 1211 C CA . ILE A 1 158 ? -13.604 -4.689 5.066 1.00 98.00 158 ILE A CA 1
ATOM 1212 C C . ILE A 1 158 ? -13.327 -5.542 6.309 1.00 98.00 158 ILE A C 1
ATOM 1214 O O . ILE A 1 158 ? -13.931 -5.317 7.358 1.00 98.00 158 ILE A O 1
ATOM 1218 N N . THR A 1 159 ? -12.376 -6.471 6.221 1.00 97.88 159 THR A N 1
ATOM 1219 C CA . THR A 1 159 ? -12.024 -7.377 7.321 1.00 97.88 159 THR A CA 1
ATOM 1220 C C . THR A 1 159 ? -11.417 -6.635 8.517 1.00 97.88 159 THR A C 1
ATOM 1222 O O . THR A 1 159 ? -11.840 -6.848 9.654 1.00 97.88 159 THR A O 1
ATOM 1225 N N . LEU A 1 160 ? -10.465 -5.723 8.298 1.00 97.88 160 LEU A N 1
ATOM 1226 C CA . LEU A 1 160 ? -9.770 -4.988 9.362 1.00 97.88 160 LEU A CA 1
ATOM 1227 C C . LEU A 1 160 ? -10.704 -4.009 10.075 1.00 97.88 160 LEU A C 1
ATOM 1229 O O . LEU A 1 160 ? -10.823 -4.032 11.301 1.00 97.88 160 LEU A O 1
ATOM 1233 N N . PHE A 1 161 ? -11.411 -3.169 9.314 1.00 98.19 161 PHE A N 1
ATOM 1234 C CA . PHE A 1 161 ? -12.354 -2.220 9.898 1.00 98.19 161 PHE A CA 1
ATOM 1235 C C . PHE A 1 161 ? -13.543 -2.955 10.531 1.00 98.19 161 PHE A C 1
ATOM 1237 O O . PHE A 1 161 ? -13.926 -2.640 11.659 1.00 98.19 161 PHE A O 1
ATOM 1244 N N . GLY A 1 162 ? -14.087 -3.970 9.855 1.00 96.88 162 GLY A N 1
ATOM 1245 C CA . GLY A 1 162 ? -15.208 -4.770 10.344 1.00 96.88 162 GLY A CA 1
ATOM 1246 C C . GLY A 1 162 ? -14.891 -5.506 11.645 1.00 96.88 162 GLY A C 1
ATOM 1247 O O . GLY A 1 162 ? -15.647 -5.387 12.610 1.00 96.88 162 GLY A O 1
ATOM 1248 N N . SER A 1 163 ? -13.750 -6.200 11.715 1.00 96.25 163 SER A N 1
ATOM 1249 C CA . SER A 1 163 ? -13.314 -6.902 12.933 1.00 96.25 163 SER A CA 1
ATOM 1250 C C . SER A 1 163 ? -13.106 -5.941 14.105 1.00 96.25 163 SER A C 1
ATOM 1252 O O . SER A 1 163 ? -13.570 -6.217 15.213 1.00 96.25 163 SER A O 1
ATOM 1254 N N . TYR A 1 164 ? -12.496 -4.776 13.870 1.00 96.12 164 TYR A N 1
ATOM 1255 C CA . TYR A 1 164 ? -12.329 -3.755 14.901 1.00 96.12 164 TYR A CA 1
ATOM 1256 C C . TYR A 1 164 ? -13.674 -3.264 15.461 1.00 96.12 164 TYR A C 1
ATOM 1258 O O . TYR A 1 164 ? -13.864 -3.247 16.681 1.00 96.12 164 TYR A O 1
ATOM 1266 N N . TYR A 1 165 ? -14.632 -2.919 14.593 1.00 94.19 165 TYR A N 1
ATOM 1267 C CA . TYR A 1 165 ? -15.962 -2.476 15.024 1.00 94.19 165 TYR A CA 1
ATOM 1268 C C . TYR A 1 165 ? -16.765 -3.580 15.713 1.00 94.19 165 TYR A C 1
ATOM 1270 O O . TYR A 1 165 ? -17.454 -3.306 16.698 1.00 94.19 165 TYR A O 1
ATOM 1278 N N . PHE A 1 166 ? -16.652 -4.824 15.245 1.00 93.94 166 PHE A N 1
ATOM 1279 C CA . PHE A 1 166 ? -17.279 -5.977 15.884 1.00 93.94 166 PHE A CA 1
ATOM 1280 C C . PHE A 1 166 ? -16.759 -6.170 17.316 1.00 93.94 166 PHE A C 1
ATOM 1282 O O . PHE A 1 166 ? -17.548 -6.203 18.259 1.00 93.94 166 PHE A O 1
ATOM 1289 N N . ILE A 1 167 ? -15.434 -6.185 17.506 1.00 92.94 167 ILE A N 1
ATOM 1290 C CA . ILE A 1 167 ? -14.807 -6.305 18.833 1.00 92.94 167 ILE A CA 1
ATOM 1291 C C . ILE A 1 167 ? -15.207 -5.132 19.737 1.00 92.94 167 ILE A C 1
ATOM 1293 O O . ILE A 1 167 ? -15.470 -5.326 20.926 1.00 92.94 167 ILE A O 1
ATOM 1297 N N . GLN A 1 168 ? -15.264 -3.911 19.197 1.00 89.25 168 GLN A N 1
ATOM 1298 C CA . GLN A 1 168 ? -15.663 -2.735 19.967 1.00 89.25 168 GLN A CA 1
ATOM 1299 C C . GLN A 1 168 ? -17.126 -2.826 20.425 1.00 89.25 168 GLN A C 1
ATOM 1301 O O . GLN A 1 168 ? -17.411 -2.530 21.585 1.00 89.25 168 GLN A O 1
ATOM 1306 N N . ARG A 1 169 ? -18.040 -3.290 19.563 1.00 87.88 169 ARG A N 1
ATOM 1307 C CA . ARG A 1 169 ? -19.456 -3.490 19.908 1.00 87.88 169 ARG A CA 1
ATOM 1308 C C . ARG A 1 169 ? -19.638 -4.547 20.998 1.00 87.88 169 ARG A C 1
ATOM 1310 O O . ARG A 1 169 ? -20.339 -4.279 21.971 1.00 87.88 169 ARG A O 1
ATOM 1317 N N . SER A 1 170 ? -18.963 -5.691 20.888 1.00 85.44 170 SER A N 1
ATOM 1318 C CA . SER A 1 170 ? -19.049 -6.782 21.875 1.00 85.44 170 SER A CA 1
ATOM 1319 C C . SER A 1 170 ? -18.490 -6.410 23.251 1.00 85.44 170 SER A C 1
ATOM 1321 O O . SER A 1 170 ? -18.827 -7.041 24.244 1.00 85.44 170 SER A O 1
ATOM 1323 N N . ARG A 1 171 ? -17.642 -5.376 23.345 1.00 81.56 171 ARG A N 1
ATOM 1324 C CA . ARG A 1 171 ? -17.189 -4.832 24.638 1.00 81.56 171 ARG A CA 1
ATOM 1325 C C . ARG A 1 171 ? -18.166 -3.840 25.261 1.00 81.56 171 ARG A C 1
ATOM 1327 O O . ARG A 1 171 ? -18.138 -3.663 26.473 1.00 81.56 171 ARG A O 1
ATOM 1334 N N . LEU A 1 172 ? -18.973 -3.165 24.444 1.00 71.38 172 LEU A N 1
ATOM 1335 C CA . LEU A 1 172 ? -19.964 -2.189 24.907 1.00 71.38 172 LEU A CA 1
ATOM 1336 C C . LEU A 1 172 ? -21.285 -2.853 25.312 1.00 71.38 172 LEU A C 1
ATOM 1338 O O . LEU A 1 172 ? -22.010 -2.308 26.137 1.00 71.38 172 LEU A O 1
ATOM 1342 N N . GLN A 1 173 ? -21.592 -4.027 24.759 1.00 61.41 173 GLN A N 1
ATOM 1343 C CA . GLN A 1 173 ? -22.704 -4.868 25.193 1.00 61.41 173 GLN A CA 1
ATOM 1344 C C . GLN A 1 173 ? -22.139 -6.006 26.051 1.00 61.41 173 GLN A C 1
ATOM 1346 O O . GLN A 1 173 ? -21.665 -6.983 25.473 1.00 61.41 173 GLN A O 1
ATOM 1351 N N . PRO A 1 174 ? -22.130 -5.912 27.400 1.00 53.00 174 PRO A N 1
ATOM 1352 C CA . PRO A 1 174 ? -21.762 -7.064 28.213 1.00 53.00 174 PRO A CA 1
ATOM 1353 C C . PRO A 1 174 ? -22.686 -8.218 27.825 1.00 53.00 174 PRO A C 1
ATOM 1355 O O . PRO A 1 174 ? -23.906 -8.045 27.762 1.00 53.00 174 PRO A O 1
ATOM 1358 N N . ILE A 1 175 ? -22.086 -9.363 27.496 1.00 57.44 175 ILE A N 1
ATOM 1359 C CA . ILE A 1 175 ? -22.808 -10.591 27.171 1.00 57.44 175 ILE A CA 1
ATOM 1360 C C . ILE A 1 175 ? -23.715 -10.875 28.369 1.00 57.44 175 ILE A C 1
ATOM 1362 O O . ILE A 1 175 ? -23.227 -11.177 29.456 1.00 57.44 175 ILE A O 1
ATOM 1366 N N . LYS A 1 176 ? -25.028 -10.703 28.189 1.00 49.75 176 LYS A N 1
ATOM 1367 C CA . LYS A 1 176 ? -26.014 -11.203 29.143 1.00 49.75 176 LYS A CA 1
ATOM 1368 C C . LYS A 1 176 ? -26.005 -12.724 28.987 1.00 49.75 176 LYS A C 1
ATOM 1370 O O . LYS A 1 176 ? -26.578 -13.223 28.022 1.00 49.75 176 LYS A O 1
ATOM 1375 N N . LEU A 1 177 ? -25.239 -13.398 29.845 1.00 49.69 177 LEU A N 1
ATOM 1376 C CA . LEU A 1 177 ? -25.357 -14.837 30.094 1.00 49.69 177 LEU A CA 1
ATOM 1377 C C . LEU A 1 177 ? -26.637 -15.103 30.888 1.00 49.69 177 LEU A C 1
ATOM 1379 O O . LEU A 1 177 ? -26.947 -14.269 31.771 1.00 49.69 177 LEU A O 1
#

Nearest PDB structures (foldseek):
  6pao-assembly1_B  TM=3.302E-01  e=4.401E+00  Novosphingobium aromaticivorans DSM 12444
  4a82-assembly1_A  TM=2.117E-01  e=8.757E+00  Homo sapiens

Foldseek 3Di:
DPLVVVLLVLLLVQLVVQVDDDPFLLHLLLLNLLQLLLPVPLPRSLVVSLVSVVVSLVVVCVVDVVSVVVCVDPLVVLQSVLSNVLSVLSNVCSVPPDPVSLLVSLVVSLVSSLVRNLVVVLVVCPPFHVDPVRSVVSSVVCVVNSVSNSVSSNVSNCVSVVVSVVVVVCVVDPPPD

Secondary structure (DSSP, 8-state):
--HHHHHHHHHHHHHHHTTS---TT--SHHHHHHHHHHHSHHHHHHHHHHHHHHHHHHHHHHH-HHHHHHHTSHHHHHHHHHHHHHHHHHHHHHTS--HHHHHHHHHHHHHHHHHHHHHHHHHTSSSS-SSHHHHHHHHHHHHHHHHHHHHHHHHHHHHHHHHHHHHHHHHHS----